Protein AF-A0A0G4HB64-F1 (afdb_monomer)

pLDDT: mean 83.5, std 11.51, range [38.06, 97.19]

Foldseek 3Di:
DAPQDWDDDPQWTWGDHVQKIWIANLVLLVVLLVPFDPLLLDAQDVVLLDDDDLVQFDPVCLVLLVSLLVSLVVLCQFVVLCVLVSVSLVVCNVGPGPSSSSNSSNSSSVSNVPGDIAMGGHDPDPPDPPCPVPPPPRNPRDDDDDDDPDDDPDPLLVVLVVLLVVLVVVVVVQVVCCVSPVDRDAAEAEDQDPVNVVCLVVLADPVCRVCSVSSVSSNVSCVVSNYDYDYDHPVPPPSVVSNDPDDD

Nearest PDB structures (foldseek):
  3aly-assembly1_A  TM=8.019E-01  e=1.881E-01  Sulfurisphaera tokodaii str. 7
  3u3g-assembly3_C  TM=7.333E-01  e=4.610E-01  uncultured organism
  2ehg-assembly1_A  TM=6.732E-01  e=4.148E-01  Sulfurisphaera tokodaii str. 7

Structure (mmCIF, N/CA/C/O backbone):
data_AF-A0A0G4HB64-F1
#
_entry.id   AF-A0A0G4HB64-F1
#
loop_
_atom_site.group_PDB
_atom_site.id
_atom_site.type_symbol
_atom_site.label_atom_id
_atom_site.label_alt_id
_atom_site.label_comp_id
_atom_site.label_asym_id
_atom_site.label_entity_id
_atom_site.label_seq_id
_atom_site.pdbx_PDB_ins_code
_atom_site.Cartn_x
_atom_site.Cartn_y
_atom_site.Cartn_z
_atom_site.occupancy
_atom_site.B_iso_or_equiv
_atom_site.auth_seq_id
_atom_site.auth_comp_id
_atom_site.auth_asym_id
_atom_site.auth_atom_id
_atom_site.pdbx_PDB_model_num
ATOM 1 N N . MET A 1 1 ? -1.126 -26.319 5.876 1.00 55.38 1 MET A N 1
ATOM 2 C CA . MET A 1 1 ? -0.475 -26.042 4.573 1.00 55.38 1 MET A CA 1
ATOM 3 C C . MET A 1 1 ? 0.967 -25.580 4.803 1.00 55.38 1 MET A C 1
ATOM 5 O O . MET A 1 1 ? 1.369 -24.546 4.289 1.00 55.38 1 MET A O 1
ATOM 9 N N . ASP A 1 2 ? 1.735 -26.326 5.599 1.00 58.78 2 ASP A N 1
ATOM 10 C CA . ASP A 1 2 ? 3.101 -25.956 5.980 1.00 58.78 2 ASP A CA 1
ATOM 11 C C . ASP A 1 2 ? 3.998 -27.189 5.864 1.00 58.78 2 ASP A C 1
ATOM 13 O O . ASP A 1 2 ? 4.195 -27.939 6.813 1.00 58.78 2 ASP A O 1
ATOM 17 N N . ASN A 1 3 ? 4.428 -27.480 4.641 1.00 65.06 3 ASN A N 1
ATOM 18 C CA . ASN A 1 3 ? 5.378 -28.554 4.353 1.00 65.06 3 ASN A CA 1
ATOM 19 C C . ASN A 1 3 ? 6.770 -27.999 4.006 1.00 65.06 3 ASN A C 1
ATOM 21 O O . ASN A 1 3 ? 7.659 -28.765 3.644 1.00 65.06 3 ASN A O 1
ATOM 25 N N . GLY A 1 4 ? 6.972 -26.675 4.076 1.00 67.19 4 GLY A N 1
ATOM 26 C CA . GLY A 1 4 ? 8.221 -26.033 3.664 1.00 67.19 4 GLY A CA 1
ATOM 27 C C . GLY A 1 4 ? 8.490 -26.048 2.154 1.00 67.19 4 GLY A C 1
ATOM 28 O O . GLY A 1 4 ? 9.514 -25.501 1.720 1.00 67.19 4 GLY A O 1
ATOM 29 N N . GLU A 1 5 ? 7.612 -26.657 1.350 1.00 78.50 5 GLU A N 1
ATOM 30 C CA . GLU A 1 5 ? 7.812 -26.811 -0.087 1.00 78.50 5 GLU A CA 1
ATOM 31 C C . GLU A 1 5 ? 7.596 -25.488 -0.825 1.00 78.50 5 GLU A C 1
ATOM 33 O O . GLU A 1 5 ? 6.857 -24.595 -0.402 1.00 78.50 5 GLU A O 1
ATOM 38 N N . MET A 1 6 ? 8.305 -25.342 -1.944 1.00 77.19 6 MET A N 1
ATOM 39 C CA . MET A 1 6 ? 8.101 -24.223 -2.850 1.00 77.19 6 MET A CA 1
ATOM 40 C C . MET A 1 6 ? 6.994 -24.590 -3.833 1.00 77.19 6 MET A C 1
ATOM 42 O O . MET A 1 6 ? 7.132 -25.539 -4.601 1.00 77.19 6 MET A O 1
ATOM 46 N N . HIS A 1 7 ? 5.930 -23.800 -3.845 1.00 79.00 7 HIS A N 1
ATOM 47 C CA . HIS A 1 7 ? 4.847 -23.927 -4.808 1.00 79.00 7 HIS A CA 1
ATOM 48 C C . HIS A 1 7 ? 4.935 -22.794 -5.825 1.00 79.00 7 HIS A C 1
ATOM 50 O O . HIS A 1 7 ? 5.050 -21.629 -5.451 1.00 79.00 7 HIS A O 1
ATOM 56 N N . THR A 1 8 ? 4.860 -23.115 -7.115 1.00 77.94 8 THR A N 1
ATOM 57 C CA . THR A 1 8 ? 4.826 -22.106 -8.178 1.00 77.94 8 THR A CA 1
ATOM 58 C C . THR A 1 8 ? 3.397 -21.922 -8.669 1.00 77.94 8 THR A C 1
ATOM 60 O O . THR A 1 8 ? 2.739 -22.881 -9.068 1.00 77.94 8 THR A O 1
ATOM 63 N N . TYR A 1 9 ? 2.922 -20.681 -8.674 1.00 72.31 9 TYR A N 1
ATOM 64 C CA . TYR A 1 9 ? 1.607 -20.312 -9.177 1.00 72.31 9 TYR A CA 1
ATOM 65 C C . TYR A 1 9 ? 1.726 -19.066 -10.054 1.00 72.31 9 TYR A C 1
ATOM 67 O O . TYR A 1 9 ? 2.090 -17.998 -9.573 1.00 72.31 9 TYR A O 1
ATOM 75 N N . VAL A 1 10 ? 1.439 -19.203 -11.354 1.00 72.00 10 VAL A N 1
ATOM 76 C CA . VAL A 1 10 ? 1.387 -18.083 -12.320 1.00 72.00 10 VAL A CA 1
ATOM 77 C C . VAL A 1 10 ? 2.650 -17.196 -12.269 1.00 72.00 10 VAL A C 1
ATOM 79 O O . VAL A 1 10 ? 2.582 -15.974 -12.200 1.00 72.00 10 VAL A O 1
ATOM 82 N N . GLY A 1 11 ? 3.836 -17.814 -12.259 1.00 71.06 11 GLY A N 1
ATOM 83 C CA . GLY A 1 11 ? 5.116 -17.088 -12.236 1.00 71.06 11 GLY A CA 1
ATOM 84 C C . GLY A 1 11 ? 5.500 -16.470 -10.884 1.00 71.06 11 GLY A C 1
ATOM 85 O O . GLY A 1 11 ? 6.511 -15.774 -10.807 1.00 71.06 11 GLY A O 1
ATOM 86 N N . MET A 1 12 ? 4.729 -16.733 -9.826 1.00 82.88 12 MET A N 1
ATOM 87 C CA . MET A 1 12 ? 5.090 -16.444 -8.438 1.00 82.88 12 MET A CA 1
ATOM 88 C C . MET A 1 12 ? 5.490 -17.736 -7.728 1.00 82.88 12 MET A C 1
ATOM 90 O O . MET A 1 12 ? 4.864 -18.778 -7.928 1.00 82.88 12 MET A O 1
ATOM 94 N N . SER A 1 13 ? 6.493 -17.656 -6.864 1.00 85.56 13 SER A N 1
ATOM 95 C CA . SER A 1 13 ? 6.898 -18.757 -5.994 1.00 85.56 13 SER A CA 1
ATOM 96 C C . SER A 1 13 ? 6.469 -18.457 -4.566 1.00 85.56 13 SER A C 1
ATOM 98 O O . SER A 1 13 ? 6.844 -17.434 -3.998 1.00 85.56 13 SER A O 1
ATOM 100 N N . VAL A 1 14 ? 5.679 -19.350 -3.982 1.00 87.06 14 VAL A N 1
ATOM 101 C CA . VAL A 1 14 ? 5.229 -19.278 -2.595 1.00 87.06 14 VAL A CA 1
ATOM 102 C C . VAL A 1 14 ? 5.978 -20.320 -1.787 1.00 87.06 14 VAL A C 1
ATOM 104 O O . VAL A 1 14 ? 6.095 -21.473 -2.201 1.00 87.06 14 VAL A O 1
ATOM 107 N N . ARG A 1 15 ? 6.465 -19.925 -0.616 1.00 87.06 15 ARG A N 1
ATOM 108 C CA . ARG A 1 15 ? 6.973 -20.851 0.391 1.00 87.06 15 ARG A CA 1
ATOM 109 C C . ARG A 1 15 ? 6.328 -20.519 1.725 1.00 87.06 15 ARG A C 1
ATOM 111 O O . ARG A 1 15 ? 6.413 -19.381 2.178 1.00 87.06 15 ARG A O 1
ATOM 118 N N . MET A 1 16 ? 5.723 -21.524 2.340 1.00 84.50 16 MET A N 1
ATOM 119 C CA . MET A 1 16 ? 5.211 -21.454 3.705 1.00 84.50 16 MET A CA 1
ATOM 120 C C . MET A 1 16 ? 6.216 -22.128 4.636 1.00 84.50 16 MET A C 1
ATOM 122 O O . MET A 1 16 ? 6.788 -23.157 4.276 1.00 84.50 16 MET A O 1
ATOM 126 N N . ARG A 1 17 ? 6.472 -21.511 5.784 1.00 82.50 17 ARG A N 1
ATOM 127 C CA . ARG A 1 17 ? 7.193 -22.066 6.933 1.00 82.50 17 ARG A CA 1
ATOM 128 C C . ARG A 1 17 ? 6.420 -21.691 8.192 1.00 82.50 17 ARG A C 1
ATOM 130 O O . ARG A 1 17 ? 5.624 -20.752 8.146 1.00 82.50 17 ARG A O 1
ATOM 137 N N . ASP A 1 18 ? 6.671 -22.371 9.304 1.00 79.88 18 ASP A N 1
ATOM 138 C CA . ASP A 1 18 ? 5.961 -22.100 10.555 1.00 79.88 18 ASP A CA 1
ATOM 139 C C . ASP A 1 18 ? 6.021 -20.606 10.924 1.00 79.88 18 ASP A C 1
ATOM 141 O O . ASP A 1 18 ? 7.087 -20.031 11.156 1.00 79.88 18 ASP A O 1
ATOM 145 N N . GLY A 1 19 ? 4.859 -19.950 10.884 1.00 79.50 19 GLY A N 1
ATOM 146 C CA . GLY A 1 19 ? 4.721 -18.517 11.128 1.00 79.50 19 GLY A CA 1
ATOM 147 C C . GLY A 1 19 ? 5.287 -17.579 10.050 1.00 79.50 19 GLY A C 1
ATOM 148 O O . GLY A 1 19 ? 5.323 -16.378 10.293 1.00 79.50 19 GLY A O 1
ATOM 149 N N . GLU A 1 20 ? 5.694 -18.040 8.866 1.00 86.38 20 GLU A N 1
ATOM 150 C CA . GLU A 1 20 ? 6.199 -17.186 7.779 1.00 86.38 20 GLU A CA 1
ATOM 151 C C . GLU A 1 20 ? 5.688 -17.628 6.397 1.00 86.38 20 GLU A C 1
ATOM 153 O O . GLU A 1 20 ? 5.811 -18.778 5.984 1.00 86.38 20 GLU A O 1
ATOM 158 N N . MET A 1 21 ? 5.161 -16.674 5.634 1.00 87.38 21 MET A N 1
ATOM 159 C CA . MET A 1 21 ? 4.862 -16.814 4.214 1.00 87.38 21 MET A CA 1
ATOM 160 C C . MET A 1 21 ? 5.830 -15.954 3.404 1.00 87.38 21 MET A C 1
ATOM 162 O O . MET A 1 21 ? 5.973 -14.755 3.651 1.00 87.38 21 MET A O 1
ATOM 166 N N . LEU A 1 22 ? 6.450 -16.559 2.397 1.00 88.69 22 LEU A N 1
ATOM 167 C CA . LEU A 1 22 ? 7.296 -15.890 1.418 1.00 88.69 22 LEU A CA 1
ATOM 168 C C . LEU A 1 22 ? 6.628 -15.950 0.049 1.00 88.69 22 LEU A C 1
ATOM 170 O O . LEU A 1 22 ? 6.219 -17.022 -0.395 1.00 88.69 22 LEU A O 1
ATOM 174 N N . LEU A 1 23 ? 6.561 -14.808 -0.626 1.00 88.06 23 LEU A N 1
ATOM 175 C CA . LEU A 1 23 ? 6.057 -14.682 -1.986 1.00 88.06 23 LEU A CA 1
ATOM 176 C C . LEU A 1 23 ? 7.124 -14.006 -2.851 1.00 88.06 23 LEU A C 1
ATOM 178 O O . LEU A 1 23 ? 7.446 -12.832 -2.664 1.00 88.06 23 LEU A O 1
ATOM 182 N N . ASP A 1 24 ? 7.680 -14.761 -3.790 1.00 86.88 24 ASP A N 1
ATOM 183 C CA . ASP A 1 24 ? 8.766 -14.336 -4.666 1.00 86.88 24 ASP A CA 1
ATOM 184 C C . ASP A 1 24 ? 8.309 -14.197 -6.126 1.00 86.88 24 ASP A C 1
ATOM 186 O O . ASP A 1 24 ? 7.523 -14.996 -6.636 1.00 86.88 24 ASP A O 1
ATOM 190 N N . GLN A 1 25 ? 8.832 -13.171 -6.796 1.00 87.69 25 GLN A N 1
ATOM 191 C CA . GLN A 1 25 ? 8.612 -12.868 -8.216 1.00 87.69 25 GLN A CA 1
ATOM 192 C C . GLN A 1 25 ? 9.932 -12.648 -8.970 1.00 87.69 25 GLN A C 1
ATOM 194 O O . GLN A 1 25 ? 9.938 -12.070 -10.059 1.00 87.69 25 GLN A O 1
ATOM 199 N N . SER A 1 26 ? 11.063 -13.073 -8.402 1.00 84.12 26 SER A N 1
ATOM 200 C CA . SER A 1 26 ? 12.398 -12.757 -8.918 1.00 84.12 26 SER A CA 1
ATOM 201 C C . SER A 1 26 ? 12.565 -13.110 -10.402 1.00 84.12 26 SER A C 1
ATOM 203 O O . SER A 1 26 ? 13.024 -12.272 -11.173 1.00 84.12 26 SER A O 1
ATOM 205 N N . VAL A 1 27 ? 12.088 -14.282 -10.835 1.00 85.69 27 VAL A N 1
ATOM 206 C CA . VAL A 1 27 ? 12.142 -14.730 -12.241 1.00 85.69 27 VAL A CA 1
ATOM 207 C C . VAL A 1 27 ? 11.383 -13.781 -13.175 1.00 85.69 27 VAL A C 1
ATOM 209 O O . VAL A 1 27 ? 11.906 -13.377 -14.212 1.00 85.69 27 VAL A O 1
ATOM 212 N N . TYR A 1 28 ? 10.165 -13.378 -12.803 1.00 86.31 28 TYR A N 1
ATOM 213 C CA . TYR A 1 28 ? 9.376 -12.433 -13.596 1.00 86.31 28 TYR A CA 1
ATOM 214 C C . TYR A 1 28 ? 10.068 -11.067 -13.691 1.00 86.31 28 TYR A C 1
ATOM 216 O O . TYR A 1 28 ? 10.185 -10.502 -14.779 1.00 86.31 28 TYR A O 1
ATOM 224 N N . ILE A 1 29 ? 10.571 -10.557 -12.563 1.00 86.94 29 ILE A N 1
ATOM 225 C CA . ILE A 1 29 ? 11.267 -9.267 -12.495 1.00 86.94 29 ILE A CA 1
ATOM 226 C C . ILE A 1 29 ? 12.537 -9.286 -13.356 1.00 86.94 29 ILE A C 1
ATOM 228 O O . ILE A 1 29 ? 12.787 -8.329 -14.092 1.00 86.94 29 ILE A O 1
ATOM 232 N N . MET A 1 30 ? 13.319 -10.371 -13.303 1.00 86.19 30 MET A N 1
ATOM 233 C CA . MET A 1 30 ? 14.531 -10.524 -14.112 1.00 86.19 30 MET A CA 1
ATOM 234 C C . MET A 1 30 ? 14.213 -10.429 -15.604 1.00 86.19 30 MET A C 1
ATOM 236 O O . MET A 1 30 ? 14.807 -9.584 -16.272 1.00 86.19 30 MET A O 1
ATOM 240 N N . ASN A 1 31 ? 13.230 -11.199 -16.081 1.00 87.25 31 ASN A N 1
ATOM 241 C CA . ASN A 1 31 ? 12.832 -11.229 -17.491 1.00 87.25 31 ASN A CA 1
ATOM 242 C C . ASN A 1 31 ? 12.334 -9.862 -17.994 1.00 87.25 31 ASN A C 1
ATOM 244 O O . ASN A 1 31 ? 12.616 -9.464 -19.122 1.00 87.25 31 ASN A O 1
ATOM 248 N N . MET A 1 32 ? 11.593 -9.112 -17.171 1.00 84.75 32 MET A N 1
ATOM 249 C CA . MET A 1 32 ? 11.085 -7.789 -17.569 1.00 84.75 32 MET A CA 1
ATOM 250 C C . MET A 1 32 ? 12.197 -6.743 -17.675 1.00 84.75 32 MET A C 1
ATOM 252 O O . MET A 1 32 ? 12.149 -5.868 -18.536 1.00 84.75 32 MET A O 1
ATOM 256 N N . ALA A 1 33 ? 13.206 -6.841 -16.813 1.00 83.88 33 ALA A N 1
ATOM 257 C CA . ALA A 1 33 ? 14.323 -5.909 -16.772 1.00 83.88 33 ALA A CA 1
ATOM 258 C C . ALA A 1 33 ? 15.497 -6.311 -17.691 1.00 83.88 33 ALA A C 1
ATOM 260 O O . ALA A 1 33 ? 16.557 -5.691 -17.636 1.00 83.88 33 ALA A O 1
ATOM 261 N N . GLU A 1 34 ? 15.346 -7.343 -18.525 1.00 84.00 34 GLU A N 1
ATOM 262 C CA . GLU A 1 34 ? 16.312 -7.679 -19.582 1.00 84.00 34 GLU A CA 1
ATOM 263 C C . GLU A 1 34 ? 16.195 -6.756 -20.794 1.00 84.00 34 GLU A C 1
ATOM 265 O O . GLU A 1 34 ? 17.206 -6.441 -21.417 1.00 84.00 34 GLU A O 1
ATOM 270 N N . SER A 1 35 ? 14.983 -6.287 -21.105 1.00 81.19 35 SER A N 1
ATOM 271 C CA . SER A 1 35 ? 14.726 -5.448 -22.279 1.00 81.19 35 SER A CA 1
ATOM 272 C C . SER A 1 35 ? 14.881 -3.947 -22.032 1.00 81.19 35 SER A C 1
ATOM 274 O O . SER A 1 35 ? 14.548 -3.178 -22.925 1.00 81.19 35 SER A O 1
ATOM 276 N N . VAL A 1 36 ? 15.331 -3.527 -20.844 1.00 88.19 36 VAL A N 1
ATOM 277 C CA . VAL A 1 36 ? 15.503 -2.098 -20.534 1.00 88.19 36 VAL A CA 1
ATOM 278 C C . VAL A 1 36 ? 16.747 -1.531 -21.211 1.00 88.19 36 VAL A C 1
ATOM 280 O O . VAL A 1 36 ? 17.792 -2.193 -21.276 1.00 88.19 36 VAL A O 1
ATOM 283 N N . SER A 1 37 ? 16.648 -0.285 -21.665 1.00 88.19 37 SER A N 1
ATOM 284 C CA . SER A 1 37 ? 17.766 0.441 -22.267 1.00 88.19 37 SER A CA 1
ATOM 285 C C . SER A 1 37 ? 19.003 0.532 -21.342 1.00 88.19 37 SER A C 1
ATOM 287 O O . SER A 1 37 ? 18.887 0.524 -20.109 1.00 88.19 37 SER A O 1
ATOM 289 N N . PRO A 1 38 ? 20.231 0.623 -21.893 1.00 88.69 38 PRO A N 1
ATOM 290 C CA . PRO A 1 38 ? 21.434 0.890 -21.100 1.00 88.69 38 PRO A CA 1
ATOM 291 C C . PRO A 1 38 ? 21.325 2.166 -20.252 1.00 88.69 38 PRO A C 1
ATOM 293 O O . PRO A 1 38 ? 21.805 2.201 -19.116 1.00 88.69 38 PRO A O 1
ATOM 296 N N . GLU A 1 39 ? 20.661 3.196 -20.775 1.00 87.19 39 GLU A N 1
ATOM 297 C CA . GLU A 1 39 ? 20.421 4.481 -20.118 1.00 87.19 39 GLU A CA 1
ATOM 298 C C . GLU A 1 39 ? 19.537 4.337 -18.872 1.00 87.19 39 GLU A C 1
ATOM 300 O O . GLU A 1 39 ? 19.729 5.066 -17.890 1.00 87.19 39 GLU A O 1
ATOM 305 N N . ALA A 1 40 ? 18.616 3.368 -18.881 1.00 86.81 40 ALA A N 1
ATOM 306 C CA . ALA A 1 40 ? 17.730 3.056 -17.768 1.00 86.81 40 ALA A CA 1
ATOM 307 C C . ALA A 1 40 ? 18.421 2.348 -16.592 1.00 86.81 40 ALA A C 1
ATOM 309 O O . ALA A 1 40 ? 17.863 2.288 -15.499 1.00 86.81 40 ALA A O 1
ATOM 310 N N . LYS A 1 41 ? 19.657 1.860 -16.762 1.00 88.44 41 LYS A N 1
ATOM 311 C CA . LYS A 1 41 ? 20.408 1.181 -15.687 1.00 88.44 41 LYS A CA 1
ATOM 312 C C . LYS A 1 41 ? 20.937 2.128 -14.602 1.00 88.44 41 LYS A C 1
ATOM 314 O O . LYS A 1 41 ? 21.599 1.693 -13.659 1.00 88.44 41 LYS A O 1
ATOM 319 N N . LYS A 1 42 ? 20.664 3.428 -14.734 1.00 86.56 42 LYS A N 1
ATOM 320 C CA . LYS A 1 42 ? 20.983 4.466 -13.748 1.00 86.56 42 LYS A CA 1
ATOM 321 C C . LYS A 1 42 ? 19.893 4.557 -12.680 1.00 86.56 42 LYS A C 1
ATOM 323 O O . LYS A 1 42 ? 18.738 4.220 -12.923 1.00 86.56 42 LYS A O 1
ATOM 328 N N . THR A 1 43 ? 20.252 5.078 -11.510 1.00 86.12 43 THR A N 1
ATOM 329 C CA . THR A 1 43 ? 19.295 5.350 -10.431 1.00 86.12 43 THR A CA 1
ATOM 330 C C . THR A 1 43 ? 18.201 6.306 -10.908 1.00 86.12 43 THR A C 1
ATOM 332 O O . THR A 1 43 ? 18.496 7.333 -11.525 1.00 86.12 43 THR A O 1
ATOM 335 N N . ILE A 1 44 ? 16.942 5.968 -10.624 1.00 86.38 44 ILE A N 1
ATOM 336 C CA . ILE A 1 44 ? 15.804 6.860 -10.853 1.00 86.38 44 ILE A CA 1
ATOM 337 C C . ILE A 1 44 ? 15.849 8.024 -9.860 1.00 86.38 44 ILE A C 1
ATOM 339 O O . ILE A 1 44 ? 16.133 7.838 -8.678 1.00 86.38 44 ILE A O 1
ATOM 343 N N . THR A 1 45 ? 15.582 9.233 -10.340 1.00 86.31 45 THR A N 1
ATOM 344 C CA . THR A 1 45 ? 15.656 10.474 -9.557 1.00 86.31 45 THR A CA 1
ATOM 345 C C . THR A 1 45 ? 14.342 11.247 -9.621 1.00 86.31 45 THR A C 1
ATOM 347 O O . THR A 1 45 ? 13.537 11.029 -10.521 1.00 86.31 45 THR A O 1
ATOM 350 N N . GLU A 1 46 ? 14.133 12.208 -8.717 1.00 83.50 46 GLU A N 1
ATOM 351 C CA . GLU A 1 46 ? 12.937 13.069 -8.743 1.00 83.50 46 GLU A CA 1
ATOM 352 C C . GLU A 1 46 ? 12.788 13.837 -10.064 1.00 83.50 46 GLU A C 1
ATOM 354 O O . GLU A 1 46 ? 11.674 14.087 -10.517 1.00 83.50 46 GLU A O 1
ATOM 359 N N . LYS A 1 47 ? 13.908 14.154 -10.729 1.00 82.94 47 LYS A N 1
ATOM 360 C CA . LYS A 1 47 ? 13.909 14.803 -12.047 1.00 82.94 47 LYS A CA 1
ATOM 361 C C . LYS A 1 47 ? 13.233 13.947 -13.115 1.00 82.94 47 LYS A C 1
ATOM 363 O O . LYS A 1 47 ? 12.597 14.495 -14.007 1.00 82.94 47 LYS A O 1
ATOM 368 N N . ASP A 1 48 ? 13.339 12.623 -13.000 1.00 82.81 48 ASP A N 1
ATOM 369 C CA . ASP A 1 48 ? 12.697 11.675 -13.914 1.00 82.81 48 ASP A CA 1
ATOM 370 C C . ASP A 1 48 ? 11.170 11.622 -13.719 1.00 82.81 48 ASP A C 1
ATOM 372 O O . ASP A 1 48 ? 10.459 11.093 -14.570 1.00 82.81 48 ASP A O 1
ATOM 376 N N . LEU A 1 49 ? 10.658 12.165 -12.608 1.00 80.81 49 LEU A N 1
ATOM 377 C CA . LEU A 1 49 ? 9.232 12.194 -12.281 1.00 80.81 49 LEU A CA 1
ATOM 378 C C . LEU A 1 49 ? 8.566 13.551 -12.522 1.00 80.81 49 LEU A C 1
ATOM 380 O O . LEU A 1 49 ? 7.365 13.689 -12.272 1.00 80.81 49 LEU A O 1
ATOM 384 N N . LEU A 1 50 ? 9.307 14.557 -12.986 1.00 78.62 50 LEU A N 1
ATOM 385 C CA . LEU A 1 50 ? 8.730 15.864 -13.278 1.00 78.62 50 LEU A CA 1
ATOM 386 C C . LEU A 1 50 ? 7.659 15.747 -14.371 1.00 78.62 50 LEU A C 1
ATOM 388 O O . LEU A 1 50 ? 7.809 15.007 -15.343 1.00 78.62 50 LEU A O 1
ATOM 392 N N . LEU A 1 51 ? 6.556 16.477 -14.182 1.00 64.56 51 LEU A N 1
ATOM 393 C CA . LEU A 1 51 ? 5.452 16.507 -15.136 1.00 64.56 51 LEU A CA 1
ATOM 394 C C . LEU A 1 51 ? 5.941 17.088 -16.461 1.00 64.56 51 LEU A C 1
ATOM 396 O O . LEU A 1 51 ? 6.531 18.167 -16.500 1.00 64.56 51 LEU A O 1
ATOM 400 N N . LEU A 1 52 ? 5.678 16.353 -17.534 1.00 64.12 52 LEU A N 1
ATOM 401 C CA . LEU A 1 52 ? 6.081 16.728 -18.878 1.00 64.12 52 LEU A CA 1
ATOM 402 C C . LEU A 1 52 ? 5.057 17.661 -19.516 1.00 64.12 52 LEU A C 1
ATOM 404 O O . LEU A 1 52 ? 3.864 17.614 -19.211 1.00 64.12 52 LEU A O 1
ATOM 408 N N . THR A 1 53 ? 5.539 18.502 -20.422 1.00 60.00 53 THR A N 1
ATOM 409 C CA . THR A 1 53 ? 4.721 19.402 -21.232 1.00 60.00 53 THR A CA 1
ATOM 410 C C . THR A 1 53 ? 4.080 18.670 -22.414 1.00 60.00 53 THR A C 1
ATOM 412 O O . THR A 1 53 ? 4.652 17.730 -22.956 1.00 60.00 53 THR A O 1
ATOM 415 N N . GLU A 1 54 ? 2.911 19.131 -22.881 1.00 62.16 54 GLU A N 1
ATOM 416 C CA . GLU A 1 54 ? 2.171 18.514 -24.007 1.00 62.16 54 GLU A CA 1
ATOM 417 C C . GLU A 1 54 ? 2.978 18.407 -25.317 1.00 62.16 54 GLU A C 1
ATOM 419 O O . GLU A 1 54 ? 2.638 17.620 -26.195 1.00 62.16 54 GLU A O 1
ATOM 424 N N . LYS A 1 55 ? 4.065 19.175 -25.449 1.00 63.25 55 LYS A N 1
ATOM 425 C CA . LYS A 1 55 ? 4.947 19.180 -26.625 1.00 63.25 55 LYS A CA 1
ATOM 426 C C . LYS A 1 55 ? 5.826 17.932 -26.750 1.00 63.25 55 LYS A C 1
ATOM 428 O O . LYS A 1 55 ? 6.382 17.711 -27.819 1.00 63.25 55 LYS A O 1
ATOM 433 N N . ASP A 1 56 ? 5.931 17.132 -25.692 1.00 75.12 56 ASP A N 1
ATOM 434 C CA . ASP A 1 56 ? 6.843 15.985 -25.617 1.00 75.12 56 ASP A CA 1
ATOM 435 C C . ASP A 1 56 ? 6.133 14.639 -25.856 1.00 75.12 56 ASP A C 1
ATOM 437 O O . ASP A 1 56 ? 6.725 13.576 -25.656 1.00 75.12 56 ASP A O 1
ATOM 441 N N . VAL A 1 57 ? 4.852 14.668 -26.247 1.00 85.62 57 VAL A N 1
ATOM 442 C CA . VAL A 1 57 ? 4.041 13.461 -26.440 1.00 85.62 57 VAL A CA 1
ATOM 443 C C . VAL A 1 57 ? 4.388 12.783 -27.763 1.00 85.62 57 VAL A C 1
ATOM 445 O O . VAL A 1 57 ? 4.235 13.367 -28.833 1.00 85.62 57 VAL A O 1
ATOM 448 N N . ASP A 1 58 ? 4.775 11.513 -27.683 1.00 87.12 58 ASP A N 1
ATOM 449 C CA . ASP A 1 58 ? 5.055 10.649 -28.825 1.00 87.12 58 ASP A CA 1
ATOM 450 C C . ASP A 1 58 ? 4.134 9.413 -28.795 1.00 87.12 58 ASP A C 1
ATOM 452 O O . ASP A 1 58 ? 4.402 8.443 -28.077 1.00 87.12 58 ASP A O 1
ATOM 456 N N . PRO A 1 59 ? 3.045 9.405 -29.589 1.00 88.06 59 PRO A N 1
ATOM 457 C CA . PRO A 1 59 ? 2.101 8.290 -29.642 1.00 88.06 59 PRO A CA 1
ATOM 458 C C . PRO A 1 59 ? 2.723 6.949 -30.055 1.00 88.06 59 PRO A C 1
ATOM 460 O O . PRO A 1 59 ? 2.177 5.900 -29.705 1.00 88.06 59 PRO A O 1
ATOM 463 N N . SER A 1 60 ? 3.852 6.949 -30.775 1.00 91.75 60 SER A N 1
ATOM 464 C CA . SER A 1 60 ? 4.512 5.709 -31.208 1.00 91.75 60 SER A CA 1
ATOM 465 C C . SER A 1 60 ? 5.036 4.888 -30.021 1.00 91.75 60 SER A C 1
ATOM 467 O O . SER A 1 60 ? 5.047 3.655 -30.064 1.00 91.75 60 SER A O 1
ATOM 469 N N . LEU A 1 61 ? 5.346 5.563 -28.909 1.00 91.50 61 LEU A N 1
ATOM 470 C CA . LEU A 1 61 ? 5.845 4.967 -27.671 1.00 91.50 61 LEU A CA 1
ATOM 471 C C . LEU A 1 61 ? 4.744 4.371 -26.786 1.00 91.50 61 LEU A C 1
ATOM 473 O O . LEU A 1 61 ? 5.033 3.749 -25.762 1.00 91.50 61 LEU A O 1
ATOM 477 N N . GLN A 1 62 ? 3.469 4.514 -27.157 1.00 91.06 62 GLN A N 1
ATOM 478 C CA . GLN A 1 62 ? 2.352 4.075 -26.319 1.00 91.06 62 GLN A CA 1
ATOM 479 C C . GLN A 1 62 ? 2.406 2.581 -25.986 1.00 91.06 62 GLN A C 1
ATOM 481 O O . GLN A 1 62 ? 2.156 2.186 -24.845 1.00 91.06 62 GLN A O 1
ATOM 486 N N . LYS A 1 63 ? 2.747 1.741 -26.968 1.00 91.62 63 LYS A N 1
ATOM 487 C CA . LYS A 1 63 ? 2.827 0.287 -26.773 1.00 91.62 63 LYS A CA 1
ATOM 488 C C . LYS A 1 63 ? 3.916 -0.082 -25.765 1.00 91.62 63 LYS A C 1
ATOM 490 O O . LYS A 1 63 ? 3.708 -0.966 -24.934 1.00 91.62 63 LYS A O 1
ATOM 495 N N . GLU A 1 64 ? 5.052 0.600 -25.836 1.00 91.69 64 GLU A N 1
ATOM 496 C CA . GLU A 1 64 ? 6.188 0.393 -24.945 1.00 91.69 64 GLU A CA 1
ATOM 497 C C . GLU A 1 64 ? 5.891 0.896 -23.530 1.00 91.69 64 GLU A C 1
ATOM 499 O O . GLU A 1 64 ? 6.014 0.128 -22.574 1.00 91.69 64 GLU A O 1
ATOM 504 N N . GLN A 1 65 ? 5.37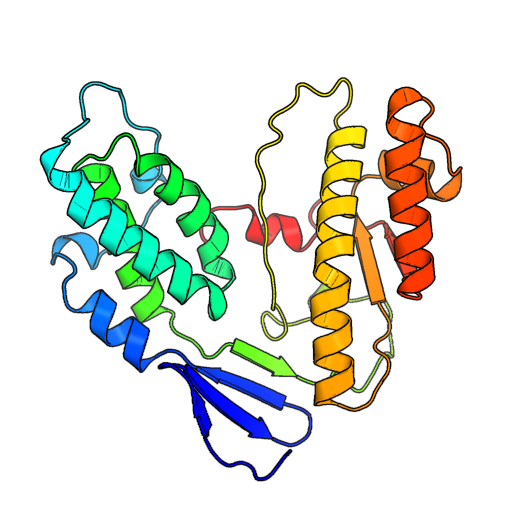1 2.120 -23.398 1.00 91.75 65 GLN A N 1
ATOM 505 C CA . GLN A 1 65 ? 4.949 2.681 -22.113 1.00 91.75 65 GLN A CA 1
ATOM 506 C C . GLN A 1 65 ? 3.936 1.768 -21.414 1.00 91.75 65 GLN A C 1
ATOM 508 O O . GLN A 1 65 ? 4.124 1.393 -20.257 1.00 91.75 65 GLN A O 1
ATOM 513 N N . GLN A 1 66 ? 2.888 1.336 -22.122 1.00 91.94 66 GLN A N 1
ATOM 514 C CA . GLN A 1 66 ? 1.872 0.456 -21.544 1.00 91.94 66 GLN A CA 1
ATOM 515 C C . GLN A 1 66 ? 2.439 -0.909 -21.153 1.00 91.94 66 GLN A C 1
ATOM 517 O O . GLN A 1 66 ? 2.049 -1.449 -20.118 1.00 91.94 66 GLN A O 1
ATOM 522 N N . ARG A 1 67 ? 3.350 -1.482 -21.951 1.00 92.56 67 ARG A N 1
ATOM 523 C CA . ARG A 1 67 ? 4.034 -2.733 -21.599 1.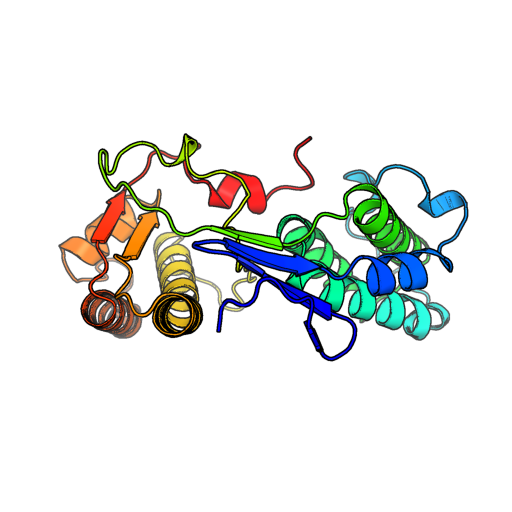00 92.56 67 ARG A CA 1
ATOM 524 C C . ARG A 1 67 ? 4.822 -2.562 -20.300 1.00 92.56 67 ARG A C 1
ATOM 526 O O . ARG A 1 67 ? 4.643 -3.367 -19.385 1.00 92.56 67 ARG A O 1
ATOM 533 N N . ASN A 1 68 ? 5.633 -1.512 -20.204 1.00 92.69 68 ASN A N 1
ATOM 534 C CA . ASN A 1 68 ? 6.505 -1.269 -19.057 1.00 92.69 68 ASN A CA 1
ATOM 535 C C . ASN A 1 68 ? 5.694 -0.948 -17.791 1.00 92.69 68 ASN A C 1
ATOM 537 O O . ASN A 1 68 ? 5.951 -1.516 -16.730 1.00 92.69 68 ASN A O 1
ATOM 541 N N . VAL A 1 69 ? 4.641 -0.131 -17.902 1.00 92.50 69 VAL A N 1
ATOM 542 C CA . VAL A 1 69 ? 3.737 0.176 -16.781 1.00 92.50 69 VAL A CA 1
ATOM 543 C C . VAL A 1 69 ? 2.958 -1.060 -16.331 1.00 92.50 69 VAL A C 1
ATOM 545 O O . VAL A 1 69 ? 2.807 -1.275 -15.130 1.00 92.50 69 VAL A O 1
ATOM 548 N N . ARG A 1 70 ? 2.478 -1.906 -17.256 1.00 91.88 70 ARG A N 1
ATOM 549 C CA . ARG A 1 70 ? 1.819 -3.176 -16.894 1.00 91.88 70 ARG A CA 1
ATOM 550 C C . ARG A 1 70 ? 2.780 -4.111 -16.170 1.00 91.88 70 ARG A C 1
ATOM 552 O O . ARG A 1 70 ? 2.381 -4.729 -15.186 1.00 91.88 70 ARG A O 1
ATOM 559 N N . ALA A 1 71 ? 4.029 -4.196 -16.630 1.00 91.19 71 ALA A N 1
ATOM 560 C CA . ALA A 1 71 ? 5.058 -4.975 -15.956 1.00 91.19 71 ALA A CA 1
ATOM 561 C C . ALA A 1 71 ? 5.288 -4.455 -14.532 1.00 91.19 71 ALA A C 1
ATOM 563 O O . ALA A 1 71 ? 5.195 -5.230 -13.582 1.00 91.19 71 ALA A O 1
ATOM 564 N N . LEU A 1 72 ? 5.465 -3.141 -14.370 1.00 90.75 72 LEU A N 1
ATOM 565 C CA . LEU A 1 72 ? 5.627 -2.502 -13.064 1.00 90.75 72 LEU A CA 1
ATOM 566 C C . LEU A 1 72 ? 4.410 -2.741 -12.152 1.00 90.75 72 LEU A C 1
ATOM 568 O O . LEU A 1 72 ? 4.577 -3.059 -10.978 1.00 90.75 72 LEU A O 1
ATOM 572 N N . GLY A 1 73 ? 3.193 -2.690 -12.700 1.00 90.50 73 GLY A N 1
ATOM 573 C CA . GLY A 1 73 ? 1.947 -2.992 -11.986 1.00 90.50 73 GLY A CA 1
ATOM 574 C C . GLY A 1 73 ? 1.840 -4.435 -11.473 1.00 90.50 73 GLY A C 1
ATOM 575 O O . GLY A 1 73 ? 1.141 -4.692 -10.491 1.00 90.50 73 GLY A O 1
ATOM 576 N N . TRP A 1 74 ? 2.551 -5.380 -12.092 1.00 89.00 74 TRP A N 1
ATOM 577 C CA . TRP A 1 74 ? 2.718 -6.729 -11.547 1.00 89.00 74 TRP A CA 1
ATOM 578 C C . TRP A 1 74 ? 3.762 -6.774 -10.431 1.00 89.00 74 TRP A C 1
ATOM 580 O O . TRP A 1 74 ? 3.511 -7.404 -9.407 1.00 89.00 74 TRP A O 1
ATOM 590 N N . VAL A 1 75 ? 4.883 -6.065 -10.588 1.00 89.06 75 VAL A N 1
ATOM 591 C CA . VAL A 1 75 ? 5.987 -6.065 -9.612 1.00 89.06 75 VAL A CA 1
ATOM 592 C C . VAL A 1 75 ? 5.587 -5.449 -8.268 1.00 89.06 75 VAL A C 1
ATOM 594 O O . VAL A 1 75 ? 5.976 -5.952 -7.212 1.00 89.06 75 VAL A O 1
ATOM 597 N N . VAL A 1 76 ? 4.747 -4.408 -8.266 1.00 87.50 76 VAL A N 1
ATOM 598 C CA . VAL A 1 76 ? 4.269 -3.782 -7.014 1.00 87.50 76 VAL A CA 1
ATOM 599 C C . VAL A 1 76 ? 3.479 -4.742 -6.115 1.00 87.50 76 VAL A C 1
ATOM 601 O O . VAL A 1 76 ? 3.307 -4.464 -4.931 1.00 87.50 76 VAL A O 1
ATOM 604 N N . ARG A 1 77 ? 3.026 -5.892 -6.641 1.00 84.50 77 ARG A N 1
ATOM 605 C CA . ARG A 1 77 ? 2.330 -6.929 -5.863 1.00 84.50 77 ARG A CA 1
ATOM 606 C C . ARG A 1 77 ? 3.237 -7.620 -4.845 1.00 84.50 77 ARG A C 1
ATOM 608 O O . ARG A 1 77 ? 2.728 -8.089 -3.834 1.00 84.50 77 ARG A O 1
ATOM 615 N N . THR A 1 78 ? 4.546 -7.683 -5.094 1.00 84.06 78 THR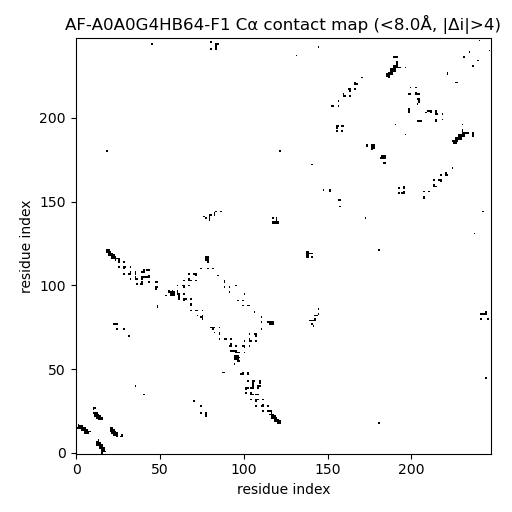 A N 1
ATOM 616 C CA . THR A 1 78 ? 5.535 -8.219 -4.140 1.00 84.06 78 THR A CA 1
ATOM 617 C C . THR A 1 78 ? 6.512 -7.166 -3.630 1.00 84.06 78 THR A C 1
ATOM 619 O O . THR A 1 78 ? 7.198 -7.408 -2.643 1.00 84.06 78 THR A O 1
ATOM 622 N N . GLN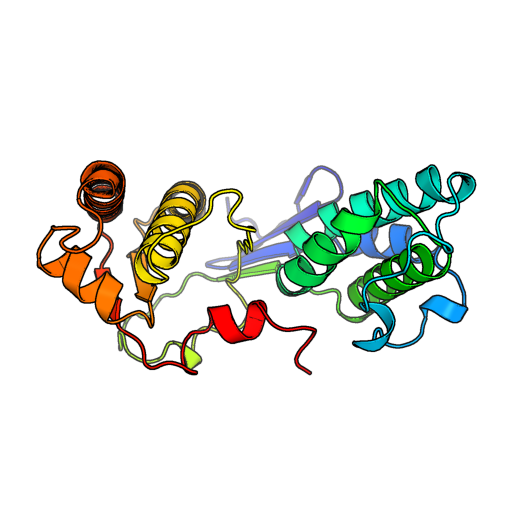 A 1 79 ? 6.554 -5.984 -4.252 1.00 85.38 79 GLN A N 1
ATOM 623 C CA . GLN A 1 79 ? 7.363 -4.845 -3.810 1.00 85.38 79 GLN A CA 1
ATOM 624 C C . GLN A 1 79 ? 6.496 -3.589 -3.607 1.00 85.38 79 GLN A C 1
ATOM 626 O O . GLN A 1 79 ? 6.519 -2.677 -4.441 1.00 85.38 79 GLN A O 1
ATOM 631 N N . PRO A 1 80 ? 5.722 -3.500 -2.506 1.00 81.81 80 PRO A N 1
ATOM 632 C CA . PRO A 1 80 ? 4.763 -2.411 -2.305 1.00 81.81 80 PRO A CA 1
ATOM 633 C C . PRO A 1 80 ? 5.385 -1.013 -2.246 1.00 81.81 80 PRO A C 1
ATOM 635 O O . PRO A 1 80 ? 4.707 -0.045 -2.585 1.00 81.81 80 PRO A O 1
ATOM 638 N N . SER A 1 81 ? 6.671 -0.894 -1.897 1.00 81.31 81 SER A N 1
ATOM 639 C CA . SER A 1 81 ? 7.425 0.371 -1.914 1.00 81.31 81 SER A CA 1
ATOM 640 C C . SER A 1 81 ? 7.446 1.051 -3.290 1.00 81.31 81 SER A C 1
ATOM 642 O O . SER A 1 81 ? 7.562 2.270 -3.378 1.00 81.31 81 SER A O 1
ATOM 644 N N . LEU A 1 82 ? 7.277 0.287 -4.372 1.00 86.38 82 LEU A N 1
ATOM 645 C CA . LEU A 1 82 ? 7.266 0.797 -5.746 1.00 86.38 82 LEU A CA 1
ATOM 646 C C . LEU A 1 82 ? 5.885 1.294 -6.197 1.00 86.38 82 LEU A C 1
ATOM 648 O O . LEU A 1 82 ? 5.744 1.821 -7.302 1.00 86.38 82 LEU A O 1
ATOM 652 N N . SER A 1 83 ? 4.857 1.155 -5.359 1.00 85.25 83 SER A N 1
ATOM 653 C CA . SER A 1 83 ? 3.481 1.521 -5.709 1.00 85.25 83 SER A CA 1
ATOM 654 C C . SER A 1 83 ? 3.320 3.007 -6.028 1.00 85.25 83 SER A C 1
ATOM 656 O O . SER A 1 83 ? 2.523 3.358 -6.898 1.00 85.25 83 SER A O 1
ATOM 658 N N . PHE A 1 84 ? 4.097 3.880 -5.374 1.00 84.75 84 PHE A N 1
ATOM 659 C CA . PHE A 1 84 ? 4.144 5.303 -5.718 1.00 84.75 84 PHE A CA 1
ATOM 660 C C . PHE A 1 84 ? 4.611 5.511 -7.166 1.00 84.75 84 PHE A C 1
ATOM 662 O O . PHE A 1 84 ? 3.929 6.188 -7.935 1.00 84.75 84 PHE A O 1
ATOM 669 N N . LEU A 1 85 ? 5.720 4.872 -7.562 1.00 87.88 85 LEU A N 1
ATOM 670 C CA . LEU A 1 85 ? 6.254 4.962 -8.926 1.00 87.88 85 LEU A CA 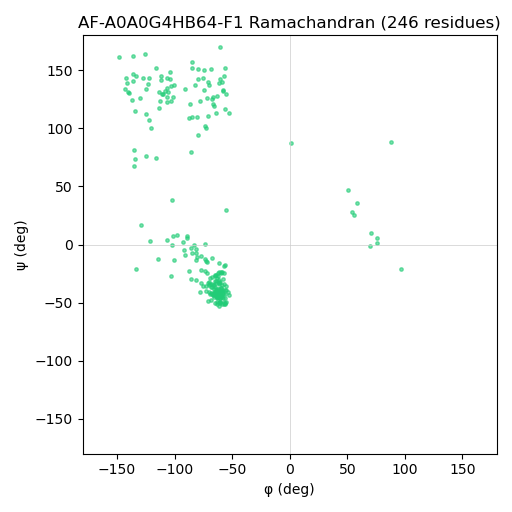1
ATOM 671 C C . LEU A 1 85 ? 5.248 4.446 -9.948 1.00 87.88 85 LEU A C 1
ATOM 673 O O . LEU A 1 85 ? 5.001 5.110 -10.949 1.00 87.88 85 LEU A O 1
ATOM 677 N N . PHE A 1 86 ? 4.631 3.293 -9.677 1.00 89.75 86 PHE A N 1
ATOM 678 C CA . PHE A 1 86 ? 3.590 2.749 -10.542 1.00 89.75 86 PHE A CA 1
ATOM 679 C C . PHE A 1 86 ? 2.431 3.732 -10.720 1.00 89.75 86 PHE A C 1
ATOM 681 O O . PHE A 1 86 ? 2.060 4.036 -11.852 1.00 89.75 86 PHE A O 1
ATOM 688 N N . SER A 1 87 ? 1.889 4.263 -9.619 1.00 86.38 87 SER A N 1
ATOM 689 C CA . SER A 1 87 ? 0.781 5.218 -9.675 1.00 86.38 87 SER A CA 1
ATOM 690 C C . SER A 1 87 ? 1.161 6.460 -10.477 1.00 86.38 87 SER A C 1
ATOM 692 O O . SER A 1 87 ? 0.389 6.888 -11.333 1.00 86.38 87 SER A O 1
ATOM 694 N N . HIS A 1 88 ? 2.348 7.018 -10.236 1.00 85.94 88 HIS A N 1
ATOM 695 C CA . HIS A 1 88 ? 2.817 8.221 -10.920 1.00 85.94 88 HIS A CA 1
ATOM 696 C C . HIS A 1 88 ? 3.021 7.989 -12.420 1.00 85.94 88 HIS A C 1
ATOM 698 O O . HIS A 1 88 ? 2.461 8.711 -13.241 1.00 85.94 88 HIS A O 1
ATOM 704 N N . LEU A 1 89 ? 3.751 6.934 -12.788 1.00 89.00 89 LEU A N 1
ATOM 705 C CA . LEU A 1 89 ? 4.093 6.615 -14.179 1.00 89.00 89 LEU A CA 1
ATOM 706 C C . LEU A 1 89 ? 2.891 6.110 -14.988 1.00 89.00 89 LEU A C 1
ATOM 708 O O . LEU A 1 89 ? 2.854 6.260 -16.210 1.00 89.00 89 LEU A O 1
ATOM 712 N N . SER A 1 90 ? 1.876 5.552 -14.320 1.00 89.19 90 SER A N 1
ATOM 713 C CA . SER A 1 90 ? 0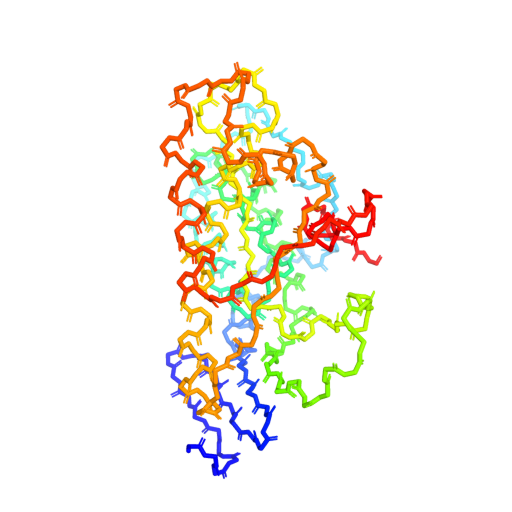.634 5.138 -14.981 1.00 89.19 90 SER A CA 1
ATOM 714 C C . SER A 1 90 ? -0.148 6.310 -15.578 1.00 89.19 90 SER A C 1
ATOM 716 O O . SER A 1 90 ? -0.844 6.117 -16.579 1.00 89.19 90 SER A O 1
ATOM 718 N N . CYS A 1 91 ? 0.017 7.523 -15.034 1.00 85.75 91 CYS A N 1
ATOM 719 C CA . CYS A 1 91 ? -0.591 8.741 -15.574 1.00 85.75 91 CYS A CA 1
ATOM 720 C C . CYS A 1 91 ? -0.093 9.061 -16.991 1.00 85.75 91 CYS A C 1
ATOM 722 O O . CYS A 1 91 ? -0.831 9.648 -17.776 1.00 85.75 91 CYS A O 1
ATOM 724 N N . SER A 1 92 ? 1.118 8.627 -17.349 1.00 85.25 92 SER A N 1
ATOM 725 C CA . SER A 1 92 ? 1.711 8.869 -18.669 1.00 85.25 92 SER A CA 1
ATOM 726 C C . SER A 1 92 ? 1.249 7.873 -19.741 1.00 85.25 92 SER A C 1
ATOM 728 O O . SER A 1 92 ? 1.650 7.988 -20.893 1.00 85.25 92 SER A O 1
ATOM 730 N N . ASN A 1 93 ? 0.383 6.902 -19.419 1.00 86.00 93 ASN A N 1
ATOM 731 C CA . ASN A 1 93 ? -0.123 5.932 -20.407 1.00 86.00 93 ASN A CA 1
ATOM 732 C C . ASN A 1 93 ? -0.939 6.575 -21.541 1.00 86.00 93 ASN A C 1
ATOM 734 O O . ASN A 1 93 ? -1.008 6.020 -22.642 1.00 86.00 93 ASN A O 1
ATOM 738 N N . THR A 1 94 ? -1.599 7.703 -21.266 1.00 82.38 94 THR A N 1
ATOM 739 C CA . THR A 1 94 ? -2.395 8.442 -22.257 1.00 82.38 94 THR A CA 1
ATOM 740 C C . THR A 1 94 ? -1.561 9.452 -23.041 1.00 82.38 94 THR A C 1
ATOM 742 O O . THR A 1 94 ? -1.926 9.780 -24.164 1.00 82.38 94 THR A O 1
ATOM 745 N N . HIS A 1 95 ? -0.433 9.895 -22.482 1.00 86.75 95 HIS A N 1
ATOM 746 C CA . HIS A 1 95 ? 0.480 10.877 -23.072 1.00 86.75 95 HIS A CA 1
ATOM 747 C C . HIS A 1 95 ? 1.938 10.406 -22.920 1.00 86.75 95 HIS A C 1
ATOM 749 O O . HIS A 1 95 ? 2.694 10.984 -22.137 1.00 86.75 95 HIS A O 1
ATOM 755 N N . PRO A 1 96 ? 2.324 9.314 -23.609 1.00 88.81 96 PRO A N 1
ATOM 756 C CA . PRO A 1 96 ? 3.674 8.771 -23.525 1.00 88.81 96 PRO A CA 1
ATOM 757 C C . PRO A 1 96 ? 4.688 9.720 -24.169 1.00 88.81 96 PRO A C 1
ATOM 759 O O . PRO A 1 96 ? 4.375 10.446 -25.106 1.00 88.81 96 PRO A O 1
ATOM 762 N N . SER A 1 97 ? 5.917 9.678 -23.676 1.00 90.06 97 SER A N 1
ATOM 763 C CA . SER A 1 97 ? 7.065 10.461 -24.143 1.00 90.06 97 SER A CA 1
ATOM 764 C C . SER A 1 97 ? 8.362 9.669 -23.944 1.00 90.06 97 SER A C 1
ATOM 766 O O . SER A 1 97 ? 8.393 8.790 -23.070 1.00 90.06 97 SER A O 1
ATOM 768 N N . PRO A 1 98 ? 9.464 10.023 -24.628 1.00 89.69 98 PRO A N 1
ATOM 769 C CA . PRO A 1 98 ? 10.760 9.379 -24.410 1.00 89.69 98 PRO A CA 1
ATOM 770 C C . PRO A 1 98 ? 11.216 9.423 -22.944 1.00 89.69 98 PRO A C 1
ATOM 772 O O . PRO A 1 98 ? 11.727 8.440 -22.412 1.00 89.69 98 PRO A O 1
ATOM 775 N N . VAL A 1 99 ? 10.970 10.543 -22.255 1.00 88.94 99 VAL A N 1
ATOM 776 C CA . VAL A 1 99 ? 11.338 10.715 -20.840 1.00 88.94 99 VAL A CA 1
ATOM 777 C C . VAL A 1 99 ? 10.497 9.815 -19.934 1.00 88.94 99 VAL A C 1
ATOM 779 O O . VAL A 1 99 ? 11.036 9.195 -19.021 1.00 88.94 99 VAL A O 1
ATOM 782 N N . SER A 1 100 ? 9.191 9.698 -20.190 1.00 89.25 100 SER A N 1
ATOM 783 C CA . SER A 1 100 ? 8.305 8.839 -19.391 1.00 89.25 100 SER A CA 1
ATOM 784 C C . SER A 1 100 ? 8.597 7.348 -19.584 1.00 89.25 100 SER A C 1
ATOM 786 O O . SER A 1 100 ? 8.560 6.590 -18.609 1.00 89.25 100 SER A O 1
ATOM 788 N N . VAL A 1 101 ? 8.958 6.942 -20.808 1.00 91.50 101 VAL A N 1
ATOM 789 C CA . VAL A 1 101 ? 9.398 5.574 -21.105 1.00 91.50 101 VAL A CA 1
ATOM 790 C C . VAL A 1 101 ? 10.681 5.284 -20.346 1.00 91.50 101 VAL A C 1
ATOM 792 O O . VAL A 1 101 ? 10.708 4.336 -19.563 1.00 91.50 101 VAL A O 1
ATOM 795 N N . LEU A 1 102 ? 11.684 6.158 -20.464 1.00 91.62 102 LEU A N 1
ATOM 796 C CA . LEU A 1 102 ? 12.949 6.018 -19.745 1.00 91.62 102 LEU A CA 1
ATOM 797 C C . LEU A 1 102 ? 12.746 5.979 -18.223 1.00 91.62 102 LEU A C 1
ATOM 799 O O . LEU A 1 102 ? 13.351 5.156 -17.541 1.00 91.62 102 LEU A O 1
ATOM 803 N N . ALA A 1 103 ? 11.877 6.827 -17.667 1.00 91.56 103 ALA A N 1
ATOM 804 C CA . ALA A 1 103 ? 11.551 6.810 -16.241 1.00 91.56 103 ALA A CA 1
ATOM 805 C C . ALA A 1 103 ? 10.909 5.478 -15.815 1.00 91.56 103 ALA A C 1
ATOM 807 O O . ALA A 1 103 ? 11.225 4.943 -14.750 1.00 91.56 103 ALA A O 1
ATOM 808 N N . THR A 1 104 ? 10.053 4.906 -16.665 1.00 92.00 104 THR A N 1
ATOM 809 C CA . THR A 1 104 ? 9.425 3.604 -16.411 1.00 92.00 104 THR A CA 1
ATOM 810 C C . THR A 1 104 ? 10.430 2.459 -16.512 1.00 92.00 104 THR A C 1
ATOM 812 O O . THR A 1 104 ? 10.433 1.572 -15.659 1.00 92.00 104 THR A O 1
ATOM 815 N N . GLU A 1 105 ? 11.337 2.493 -17.486 1.00 93.50 105 GLU A N 1
ATOM 816 C CA . GLU A 1 105 ? 12.435 1.528 -17.584 1.00 93.50 105 GLU A CA 1
ATOM 817 C C . GLU A 1 105 ? 13.381 1.610 -16.379 1.00 93.50 105 GLU A C 1
ATOM 819 O O . GLU A 1 105 ? 13.743 0.578 -15.810 1.00 93.50 105 GLU A O 1
ATOM 824 N N . LYS A 1 106 ? 13.732 2.824 -15.931 1.00 93.31 106 LYS A N 1
ATOM 825 C CA . LYS A 1 106 ? 14.524 3.032 -14.709 1.00 93.31 106 LYS A CA 1
ATOM 826 C C . LYS A 1 106 ? 13.820 2.463 -13.480 1.00 93.31 106 LYS A C 1
ATOM 828 O O . LYS A 1 106 ? 14.473 1.866 -12.627 1.00 93.31 106 LYS A O 1
ATOM 833 N N . ALA A 1 107 ? 12.495 2.607 -13.385 1.00 92.00 107 ALA A N 1
ATOM 834 C CA . ALA A 1 107 ? 11.713 2.018 -12.299 1.00 92.00 107 ALA A CA 1
ATOM 835 C C . ALA A 1 107 ? 11.744 0.479 -12.335 1.00 92.00 107 ALA A C 1
ATOM 837 O O . ALA A 1 107 ? 11.911 -0.147 -11.289 1.00 92.00 107 ALA A O 1
ATOM 838 N N . LEU A 1 108 ? 11.648 -0.136 -13.521 1.00 92.44 108 LEU A N 1
ATOM 839 C CA . LEU A 1 108 ? 11.784 -1.590 -13.690 1.00 92.44 108 LEU A CA 1
ATOM 840 C C . LEU A 1 108 ? 13.191 -2.082 -13.330 1.00 92.44 108 LEU A C 1
ATOM 842 O O . LEU A 1 108 ? 13.334 -3.092 -12.641 1.00 92.44 108 LEU A O 1
ATOM 846 N N . TRP A 1 109 ? 14.231 -1.357 -13.749 1.00 93.38 109 TRP A N 1
ATOM 847 C CA . TRP A 1 109 ? 15.608 -1.673 -13.377 1.00 93.38 109 TRP A CA 1
ATOM 848 C C . TRP A 1 109 ? 15.829 -1.558 -11.869 1.00 93.38 109 TRP A C 1
ATOM 850 O O . TRP A 1 109 ? 16.380 -2.470 -11.253 1.00 93.38 109 TRP A O 1
ATOM 860 N N . HIS A 1 110 ? 15.344 -0.477 -11.257 1.00 91.38 110 HIS A N 1
ATOM 861 C CA . HIS A 1 110 ? 15.391 -0.305 -9.811 1.00 91.38 110 HIS A CA 1
ATOM 862 C C . HIS A 1 110 ? 14.709 -1.480 -9.104 1.00 91.38 110 HIS A C 1
ATOM 864 O O . HIS A 1 110 ? 15.312 -2.074 -8.217 1.00 91.38 110 HIS A O 1
ATOM 870 N N . ALA A 1 111 ? 13.525 -1.887 -9.571 1.00 90.50 111 ALA A N 1
ATOM 871 C CA . ALA A 1 111 ? 12.794 -3.025 -9.025 1.00 90.50 111 ALA A CA 1
ATOM 872 C C . ALA A 1 111 ? 13.543 -4.360 -9.136 1.00 90.50 111 ALA A C 1
ATOM 874 O O . ALA A 1 111 ? 13.361 -5.230 -8.287 1.00 90.50 111 ALA A O 1
ATOM 875 N N . LYS A 1 112 ? 14.375 -4.537 -10.173 1.00 90.75 112 LYS A N 1
ATOM 876 C CA . LYS A 1 112 ? 15.279 -5.690 -10.306 1.00 90.75 112 LYS A CA 1
ATOM 877 C C . LYS A 1 112 ? 16.390 -5.645 -9.268 1.00 90.75 112 LYS A C 1
ATOM 879 O O . LYS A 1 112 ? 16.657 -6.654 -8.625 1.00 90.75 112 LYS A O 1
ATOM 884 N N . VAL A 1 113 ? 17.040 -4.494 -9.115 1.00 89.75 113 VAL A N 1
ATOM 885 C CA . VAL A 1 113 ? 18.175 -4.325 -8.195 1.00 89.75 113 VAL A CA 1
ATOM 886 C C . VAL A 1 113 ? 17.735 -4.440 -6.734 1.00 89.75 113 VAL A C 1
ATOM 888 O O . VAL A 1 113 ? 18.478 -4.971 -5.915 1.00 89.75 113 VAL A O 1
ATOM 891 N N . THR A 1 114 ? 16.525 -3.984 -6.406 1.00 87.12 114 THR A N 1
ATOM 892 C CA . THR A 1 114 ? 15.965 -4.026 -5.047 1.00 87.12 114 THR A CA 1
ATOM 893 C C . THR A 1 114 ? 15.032 -5.213 -4.802 1.00 87.12 114 THR A C 1
ATOM 895 O O . THR A 1 114 ? 14.420 -5.297 -3.734 1.00 87.12 114 THR A O 1
ATOM 898 N N . ALA A 1 115 ? 14.950 -6.151 -5.756 1.00 86.25 115 ALA A N 1
ATOM 899 C CA . ALA A 1 115 ? 14.052 -7.295 -5.693 1.00 86.25 115 ALA A CA 1
ATOM 900 C C . ALA A 1 115 ? 14.274 -8.108 -4.415 1.00 86.25 115 ALA A C 1
ATOM 902 O O . ALA A 1 115 ? 15.323 -8.718 -4.202 1.00 86.25 115 ALA A O 1
ATOM 903 N N . LYS A 1 116 ? 13.236 -8.153 -3.583 1.00 85.50 116 LYS A N 1
ATOM 904 C CA . LYS A 1 116 ? 13.163 -9.000 -2.398 1.00 85.50 116 LYS A CA 1
ATOM 905 C C . LYS A 1 116 ? 11.812 -9.715 -2.357 1.00 85.50 116 LYS A C 1
ATOM 907 O O . LYS A 1 116 ? 10.812 -9.115 -2.760 1.00 85.50 116 LYS A O 1
ATOM 912 N N . PRO A 1 117 ? 11.757 -10.968 -1.874 1.00 86.06 117 PRO A N 1
ATOM 913 C CA . PRO A 1 117 ? 10.487 -11.640 -1.641 1.00 86.06 117 PRO A CA 1
ATOM 914 C C . PRO A 1 117 ? 9.638 -10.849 -0.647 1.00 86.06 117 PRO A C 1
ATOM 916 O O . PRO A 1 117 ? 10.156 -10.356 0.361 1.00 86.06 117 PRO A O 1
ATOM 919 N N . LEU A 1 118 ? 8.334 -10.779 -0.903 1.00 86.81 118 LEU A N 1
ATOM 920 C CA . LEU A 1 118 ? 7.378 -10.297 0.081 1.00 86.81 118 LEU A CA 1
ATOM 921 C C . LEU A 1 118 ? 7.332 -11.307 1.227 1.00 86.81 118 LEU A C 1
ATOM 923 O O . LEU A 1 118 ? 7.101 -12.496 1.000 1.00 86.81 118 LEU A O 1
ATOM 927 N N . LYS A 1 119 ? 7.552 -10.825 2.449 1.00 87.56 119 LYS A N 1
ATOM 928 C CA . LYS A 1 119 ? 7.521 -11.646 3.657 1.00 87.56 119 LYS A CA 1
ATOM 929 C C . LYS A 1 119 ? 6.322 -11.262 4.499 1.00 87.56 119 LYS A C 1
ATOM 931 O O . LYS A 1 119 ? 6.128 -10.080 4.780 1.00 87.56 119 LYS A O 1
ATOM 936 N N . LEU A 1 120 ? 5.549 -12.257 4.905 1.00 86.69 120 LEU A N 1
ATOM 937 C CA . LEU A 1 120 ? 4.470 -12.115 5.865 1.00 86.69 120 LEU A CA 1
ATOM 938 C C . LEU A 1 120 ? 4.743 -13.055 7.040 1.00 86.69 120 LEU A C 1
ATOM 940 O O . LEU A 1 120 ? 4.619 -14.269 6.927 1.00 86.69 120 LEU A O 1
ATOM 944 N N . LYS A 1 121 ? 5.135 -12.474 8.164 1.00 84.88 121 LYS A N 1
ATOM 945 C CA . LYS A 1 121 ? 5.482 -13.139 9.413 1.00 84.88 121 LYS A CA 1
ATOM 946 C C . LYS A 1 121 ? 4.343 -13.008 10.412 1.00 84.88 121 LYS A C 1
ATOM 948 O O . LYS A 1 121 ? 3.790 -11.921 10.598 1.00 84.88 121 LYS A O 1
ATOM 953 N N . LYS A 1 122 ? 4.043 -14.104 11.096 1.00 79.69 122 LYS A N 1
ATOM 954 C CA . LYS A 1 122 ? 3.162 -14.155 12.255 1.00 79.69 122 LYS A CA 1
ATOM 955 C C . LYS A 1 122 ? 3.832 -13.378 13.387 1.00 79.69 122 LYS A C 1
ATOM 957 O O . LYS A 1 122 ? 4.934 -13.711 13.810 1.00 79.69 122 LYS A O 1
ATOM 962 N N . ILE A 1 123 ? 3.171 -12.329 13.859 1.00 73.25 123 ILE A N 1
ATOM 963 C CA . ILE A 1 123 ? 3.626 -11.552 15.016 1.00 73.25 123 ILE A CA 1
ATOM 964 C C . ILE A 1 123 ? 3.051 -12.244 16.256 1.00 73.25 123 ILE A C 1
ATOM 966 O O . ILE A 1 123 ? 1.833 -12.260 16.431 1.00 73.25 123 ILE A O 1
ATOM 970 N N . LEU A 1 124 ? 3.916 -12.897 17.039 1.00 61.53 124 LEU A N 1
ATOM 971 C CA . LEU A 1 124 ? 3.523 -13.757 18.164 1.00 61.53 124 LEU A CA 1
ATOM 972 C C . LEU A 1 124 ? 3.317 -12.982 19.473 1.00 61.53 124 LEU A C 1
ATOM 974 O O . LEU A 1 124 ? 2.429 -13.347 20.238 1.00 61.53 124 LEU A O 1
ATOM 978 N N . ASP A 1 125 ? 4.034 -11.874 19.670 1.00 54.97 125 ASP A N 1
ATOM 979 C CA . ASP A 1 125 ? 3.985 -11.100 20.909 1.00 54.97 125 ASP A CA 1
ATOM 980 C C . ASP A 1 125 ? 3.362 -9.723 20.663 1.00 54.97 125 ASP A C 1
ATOM 982 O O . ASP A 1 125 ? 3.868 -8.907 19.893 1.00 54.97 125 ASP A O 1
ATOM 986 N N . GLN A 1 126 ? 2.230 -9.477 21.320 1.00 50.94 126 GLN A N 1
ATOM 987 C CA . GLN A 1 126 ? 1.598 -8.160 21.436 1.00 50.94 126 GLN A CA 1
ATOM 988 C C . GLN A 1 126 ? 1.873 -7.551 22.814 1.00 50.94 126 GLN A C 1
ATOM 990 O O . GLN A 1 126 ? 0.989 -6.936 23.411 1.00 50.94 126 GLN A O 1
ATOM 995 N N . GLU A 1 127 ? 3.078 -7.743 23.345 1.00 43.50 127 GLU A N 1
ATOM 996 C CA . GLU A 1 127 ? 3.533 -6.897 24.439 1.00 43.50 127 GLU A CA 1
ATOM 997 C C . GLU A 1 127 ? 4.033 -5.583 23.836 1.00 43.50 127 GLU A C 1
ATOM 999 O O . GLU A 1 127 ? 5.033 -5.520 23.126 1.00 43.50 127 GLU A O 1
ATOM 1004 N N . GLU A 1 128 ? 3.237 -4.553 24.112 1.00 43.25 128 GLU A N 1
ATOM 1005 C CA . GLU A 1 128 ? 3.389 -3.142 23.763 1.00 43.25 128 GLU A CA 1
ATOM 1006 C C . GLU A 1 128 ? 2.825 -2.703 22.407 1.00 43.25 128 GLU A C 1
ATOM 1008 O O . GLU A 1 128 ? 3.470 -2.567 21.370 1.00 43.25 128 GLU A O 1
ATOM 1013 N N . GLU A 1 129 ? 1.549 -2.345 22.513 1.00 46.56 129 GLU A N 1
ATOM 1014 C CA . GLU A 1 129 ? 0.689 -1.553 21.639 1.00 46.56 129 GLU A CA 1
ATOM 1015 C C . GLU A 1 129 ? 1.228 -0.132 21.308 1.00 46.56 129 GLU A C 1
ATOM 1017 O O . GLU A 1 129 ? 0.433 0.799 21.123 1.00 46.56 129 GLU A O 1
ATOM 1022 N N . GLY A 1 130 ? 2.552 0.056 21.282 1.00 47.41 130 GLY A N 1
ATOM 1023 C CA . GLY A 1 130 ? 3.209 1.363 21.329 1.00 47.41 130 GLY A CA 1
ATOM 1024 C C . GLY A 1 130 ? 4.329 1.599 20.320 1.00 47.41 130 GLY A C 1
ATOM 1025 O O . GLY A 1 130 ? 4.585 2.760 20.018 1.00 47.41 130 GLY A O 1
ATOM 1026 N N . ASP A 1 131 ? 4.954 0.564 19.749 1.00 51.94 131 ASP A N 1
ATOM 1027 C CA . ASP A 1 131 ? 6.143 0.777 18.914 1.00 51.94 131 ASP A CA 1
ATOM 1028 C C . ASP A 1 131 ? 5.925 0.370 17.451 1.00 51.94 131 ASP A C 1
ATOM 1030 O O . ASP A 1 131 ? 6.397 -0.659 16.960 1.00 51.94 131 ASP A O 1
ATOM 1034 N N . LEU A 1 132 ? 5.177 1.212 16.728 1.00 56.12 132 LEU A N 1
ATOM 1035 C CA . LEU A 1 132 ? 5.007 1.110 15.272 1.00 56.12 132 LEU A CA 1
ATOM 1036 C C . LEU A 1 132 ? 6.354 1.128 14.524 1.00 56.12 132 LEU A C 1
ATOM 1038 O O . LEU A 1 132 ? 6.403 0.697 13.369 1.00 56.12 132 LEU A O 1
ATOM 1042 N N . GLU A 1 133 ? 7.440 1.586 15.162 1.00 55.16 133 GLU A N 1
ATOM 1043 C CA . GLU A 1 133 ? 8.792 1.556 14.597 1.00 55.16 133 GLU A CA 1
ATOM 1044 C C . GLU A 1 133 ? 9.410 0.149 14.583 1.00 55.16 133 GLU A C 1
ATOM 1046 O O . GLU A 1 133 ? 10.272 -0.125 13.746 1.00 55.16 133 GLU A O 1
ATOM 1051 N N . ARG A 1 134 ? 8.941 -0.777 15.435 1.00 52.44 134 ARG A N 1
ATOM 1052 C CA . ARG A 1 134 ? 9.407 -2.180 15.461 1.00 52.44 134 ARG A CA 1
ATOM 1053 C C . ARG A 1 134 ? 8.752 -3.055 14.397 1.00 52.44 134 ARG A C 1
ATOM 1055 O O . ARG A 1 134 ? 9.233 -4.160 14.135 1.00 52.44 134 ARG A O 1
ATOM 1062 N N . VAL A 1 135 ? 7.680 -2.583 13.757 1.00 59.03 135 VAL A N 1
ATOM 1063 C CA . VAL A 1 135 ? 7.077 -3.281 12.617 1.00 59.03 135 VAL A CA 1
ATOM 1064 C C . VAL A 1 135 ? 8.008 -3.094 11.419 1.00 59.03 135 VAL A C 1
ATOM 1066 O O . VAL A 1 135 ? 8.033 -2.029 10.800 1.00 59.03 135 VAL A O 1
ATOM 1069 N N . SER A 1 136 ? 8.800 -4.121 11.098 1.00 62.41 136 SER A N 1
ATOM 1070 C CA . SER A 1 136 ? 9.744 -4.086 9.973 1.00 62.41 136 SER A CA 1
ATOM 1071 C C . SER A 1 136 ? 9.025 -3.859 8.635 1.00 62.41 136 SER A C 1
ATOM 1073 O O . SER A 1 136 ? 7.796 -3.829 8.559 1.00 62.41 136 SER A O 1
ATOM 1075 N N . GLU A 1 137 ? 9.760 -3.592 7.549 1.00 66.50 137 GLU A N 1
ATOM 1076 C CA . GLU A 1 137 ? 9.157 -3.527 6.200 1.00 66.50 137 GLU A CA 1
ATOM 1077 C C . GLU A 1 137 ? 8.490 -4.844 5.788 1.00 66.50 137 GLU A C 1
ATOM 1079 O O . GLU A 1 137 ? 7.564 -4.830 4.970 1.00 66.50 137 GLU A O 1
ATOM 1084 N N . ASP A 1 138 ? 8.920 -5.955 6.395 1.00 70.88 138 ASP A N 1
ATOM 1085 C CA . ASP A 1 138 ? 8.201 -7.220 6.320 1.00 70.88 138 ASP A CA 1
ATOM 1086 C C . ASP A 1 138 ? 6.769 -7.006 6.849 1.00 70.88 138 ASP A C 1
ATOM 1088 O O . ASP A 1 138 ? 6.533 -6.213 7.755 1.00 70.88 138 ASP A O 1
ATOM 1092 N N . ASN A 1 139 ? 5.788 -7.694 6.273 1.00 79.94 139 ASN A N 1
ATOM 1093 C CA . ASN A 1 139 ? 4.351 -7.544 6.552 1.00 79.94 139 ASN A CA 1
ATOM 1094 C C . ASN A 1 139 ? 3.681 -6.303 5.941 1.00 79.94 139 ASN A C 1
ATOM 1096 O O . ASN A 1 139 ? 2.467 -6.143 6.087 1.00 79.94 139 ASN A O 1
ATOM 1100 N N . THR A 1 140 ? 4.399 -5.465 5.186 1.00 81.12 140 THR A N 1
ATOM 1101 C CA . THR A 1 140 ? 3.733 -4.498 4.298 1.00 81.12 140 THR A CA 1
ATOM 1102 C C . THR A 1 140 ? 3.138 -5.258 3.117 1.00 81.12 140 THR A C 1
ATOM 1104 O O . THR A 1 140 ? 3.859 -5.625 2.200 1.00 81.12 140 THR A O 1
ATOM 1107 N N . VAL A 1 141 ? 1.831 -5.526 3.142 1.00 78.88 141 VAL A N 1
ATOM 1108 C CA . VAL A 1 141 ? 1.158 -6.383 2.142 1.00 78.88 141 VAL A CA 1
ATOM 1109 C C . VAL A 1 141 ? 0.357 -5.607 1.100 1.00 78.88 141 VAL A C 1
ATOM 1111 O O . VAL A 1 141 ? 0.166 -6.082 -0.016 1.00 78.88 141 VAL A O 1
ATOM 1114 N N . VAL A 1 142 ? -0.129 -4.418 1.454 1.00 80.69 142 VAL A N 1
ATOM 1115 C CA . VAL A 1 142 ? -0.968 -3.586 0.588 1.00 80.69 142 VAL A CA 1
ATOM 1116 C C . VAL A 1 142 ? -0.576 -2.130 0.779 1.00 80.69 142 VAL A C 1
ATOM 1118 O O . VAL A 1 142 ? -0.354 -1.677 1.899 1.00 80.69 142 VAL A O 1
ATOM 1121 N N . TRP A 1 143 ? -0.528 -1.404 -0.333 1.00 79.56 143 TRP A N 1
ATOM 1122 C CA . TRP A 1 143 ? -0.347 0.037 -0.368 1.00 79.56 143 TRP A CA 1
ATOM 1123 C C . TRP A 1 143 ? -1.313 0.649 -1.376 1.00 79.56 143 TRP A C 1
ATOM 1125 O O . TRP A 1 143 ? -1.517 0.098 -2.460 1.00 79.56 143 TRP A O 1
ATOM 1135 N N . ALA A 1 144 ? -1.884 1.803 -1.040 1.00 78.75 144 ALA A N 1
ATOM 1136 C CA . ALA A 1 144 ? -2.748 2.541 -1.943 1.00 78.75 144 ALA A CA 1
ATOM 1137 C C . ALA A 1 144 ? -2.536 4.047 -1.778 1.00 78.75 144 ALA A C 1
ATOM 1139 O O . ALA A 1 144 ? -2.539 4.574 -0.671 1.00 78.75 144 ALA A O 1
ATOM 1140 N N . SER A 1 145 ? -2.406 4.739 -2.908 1.00 77.81 145 SER A N 1
ATOM 1141 C CA . SER A 1 145 ? -2.555 6.188 -2.998 1.00 77.81 145 SER A CA 1
ATOM 1142 C C . SER A 1 145 ? -3.610 6.471 -4.053 1.00 77.81 145 SER A C 1
ATOM 1144 O O . SER A 1 145 ? -3.615 5.852 -5.120 1.00 77.81 145 SER A O 1
ATOM 1146 N N . LYS A 1 146 ? -4.546 7.363 -3.742 1.00 77.00 146 LYS A N 1
ATOM 1147 C CA . LYS A 1 146 ? -5.685 7.647 -4.608 1.00 77.00 146 LYS A CA 1
ATOM 1148 C C . LYS A 1 146 ? -5.916 9.141 -4.672 1.00 77.00 146 LYS A C 1
ATOM 1150 O O . LYS A 1 146 ? -6.140 9.796 -3.658 1.00 77.00 146 LYS A O 1
ATOM 1155 N N . LYS A 1 147 ? -5.914 9.677 -5.890 1.00 75.62 147 LYS A N 1
ATOM 1156 C CA . LYS A 1 147 ? -6.309 11.062 -6.128 1.00 75.62 147 LYS A CA 1
ATOM 1157 C C . LYS A 1 147 ? -7.796 11.213 -5.817 1.00 75.62 147 LYS A C 1
ATOM 1159 O O . LYS A 1 147 ? -8.624 10.489 -6.373 1.00 75.62 147 LYS A O 1
ATOM 1164 N N . CYS A 1 148 ? -8.142 12.178 -4.971 1.00 77.44 148 CYS A N 1
ATOM 1165 C CA . CYS A 1 148 ? -9.539 12.536 -4.780 1.00 77.44 148 CYS A CA 1
ATOM 1166 C C . CYS A 1 148 ? -10.081 13.164 -6.074 1.00 77.44 148 CYS A C 1
ATOM 1168 O O . CYS A 1 148 ? -9.554 14.164 -6.562 1.00 77.44 148 CYS A O 1
ATOM 1170 N N . THR A 1 149 ? -11.117 12.558 -6.657 1.00 77.56 149 THR A N 1
ATOM 1171 C CA . THR A 1 149 ? -11.758 13.036 -7.897 1.00 77.56 149 THR A CA 1
ATOM 1172 C C . THR A 1 149 ? -12.813 14.110 -7.644 1.00 77.56 149 THR A C 1
ATOM 1174 O O . THR A 1 149 ? -13.330 14.702 -8.589 1.00 77.56 149 THR A O 1
ATOM 1177 N N . ARG A 1 150 ? -13.140 14.370 -6.375 1.00 80.12 150 ARG A N 1
ATOM 1178 C CA . ARG A 1 150 ? -14.136 15.353 -5.945 1.00 80.12 150 ARG A CA 1
ATOM 1179 C C . ARG A 1 150 ? -13.437 16.504 -5.230 1.00 80.12 150 ARG A C 1
ATOM 1181 O O . ARG A 1 150 ? -12.464 16.292 -4.512 1.00 80.12 150 ARG A O 1
ATOM 1188 N N . LYS A 1 151 ? -13.948 17.724 -5.403 1.00 83.06 151 LYS A N 1
ATOM 1189 C CA . LYS A 1 151 ? -13.555 18.849 -4.548 1.00 83.06 151 LYS A CA 1
ATOM 1190 C C . LYS A 1 151 ? -14.179 18.628 -3.175 1.00 83.06 151 LYS A C 1
ATOM 1192 O O . LYS A 1 151 ? -15.384 18.410 -3.091 1.00 83.06 151 LYS A O 1
ATOM 1197 N N . LEU A 1 152 ? -13.356 18.654 -2.137 1.00 83.50 152 LEU A N 1
ATOM 1198 C CA . LEU A 1 152 ? -13.791 18.493 -0.753 1.00 83.50 152 LEU A CA 1
ATOM 1199 C C . LEU A 1 152 ? -13.714 19.846 -0.046 1.00 83.50 152 LEU A C 1
ATOM 1201 O O . LEU A 1 152 ? -12.807 20.629 -0.332 1.00 83.50 152 LEU A O 1
ATOM 1205 N N . GLY A 1 153 ? -14.671 20.121 0.844 1.00 79.62 153 GLY A N 1
ATOM 1206 C CA . GLY A 1 153 ? -14.700 21.356 1.631 1.00 79.62 153 GLY A CA 1
ATOM 1207 C C . GLY A 1 153 ? -13.711 21.343 2.797 1.00 79.62 153 GLY A C 1
ATOM 1208 O O . GLY A 1 153 ? -13.292 22.401 3.260 1.00 79.62 153 GLY A O 1
ATOM 1209 N N . SER A 1 154 ? -13.301 20.153 3.247 1.00 84.06 154 SER A N 1
ATOM 1210 C CA . SER A 1 154 ? -12.328 19.962 4.320 1.00 84.06 154 SER A CA 1
ATOM 1211 C C . SER A 1 154 ? -11.306 18.881 3.982 1.00 84.06 154 SER A C 1
ATOM 1213 O O . SER A 1 154 ? -11.624 17.853 3.378 1.00 84.06 154 SER A O 1
ATOM 1215 N N . THR A 1 155 ? -10.081 19.071 4.469 1.00 85.44 155 THR A N 1
ATOM 1216 C CA . THR A 1 155 ? -9.060 18.018 4.519 1.00 85.44 155 THR A CA 1
ATOM 1217 C C . THR A 1 155 ? -9.516 16.836 5.378 1.00 85.44 155 THR A C 1
ATOM 1219 O O . THR A 1 155 ? -9.236 15.698 5.030 1.00 85.44 155 THR A O 1
ATOM 1222 N N . THR A 1 156 ? -10.316 17.068 6.426 1.00 90.19 156 THR A N 1
ATOM 1223 C CA . THR A 1 156 ? -10.848 16.001 7.299 1.00 90.19 156 THR A CA 1
ATOM 1224 C C . THR A 1 156 ? -11.687 14.982 6.527 1.00 90.19 156 THR A C 1
ATOM 1226 O O . THR A 1 156 ? -11.606 13.785 6.781 1.00 90.19 156 THR A O 1
ATOM 1229 N N . THR A 1 157 ? -12.458 15.437 5.540 1.00 90.00 157 THR A N 1
ATOM 1230 C CA . THR A 1 157 ? -13.259 14.555 4.680 1.00 90.00 157 THR A CA 1
ATOM 1231 C C . THR A 1 157 ? -12.377 13.724 3.750 1.00 90.00 157 THR A C 1
ATOM 1233 O O . THR A 1 157 ? -12.697 12.572 3.460 1.00 90.00 157 THR A O 1
ATOM 1236 N N . ALA A 1 158 ? -11.236 14.269 3.316 1.00 89.44 158 ALA A N 1
ATOM 1237 C CA . ALA A 1 158 ? -10.258 13.504 2.546 1.00 89.44 158 ALA A CA 1
ATOM 1238 C C . ALA A 1 158 ? -9.679 12.359 3.391 1.00 89.44 158 ALA A C 1
ATOM 1240 O O . ALA A 1 158 ? -9.618 11.225 2.917 1.00 89.44 158 ALA A O 1
ATOM 1241 N N . GLU A 1 159 ? -9.348 12.643 4.653 1.00 91.75 159 GLU A N 1
ATOM 1242 C CA . GLU A 1 159 ? -8.873 11.645 5.617 1.00 91.75 159 GLU A CA 1
ATOM 1243 C C . GLU A 1 159 ? -9.935 10.575 5.907 1.00 91.75 159 GLU A C 1
ATOM 1245 O O . GLU A 1 159 ? -9.630 9.382 5.915 1.00 91.75 159 GLU A O 1
ATOM 1250 N N . LEU A 1 160 ? -11.207 10.967 6.059 1.00 93.50 160 LEU A N 1
ATOM 1251 C CA . LEU A 1 160 ? -12.315 10.020 6.221 1.00 93.50 160 LEU A CA 1
ATOM 1252 C C . LEU A 1 160 ? -12.431 9.073 5.016 1.00 93.50 160 LEU A C 1
ATOM 1254 O O . LEU A 1 160 ? -12.597 7.864 5.181 1.00 93.50 160 LEU A O 1
ATOM 1258 N N . PHE A 1 161 ? -12.309 9.596 3.794 1.00 92.19 161 PHE A N 1
ATOM 1259 C CA . PHE A 1 161 ? -12.354 8.773 2.582 1.00 92.19 161 PHE A CA 1
ATOM 1260 C C . PHE A 1 161 ? -11.142 7.851 2.458 1.00 92.19 161 PHE A C 1
ATOM 1262 O O . PHE A 1 161 ? -11.294 6.714 2.005 1.00 92.19 161 PHE A O 1
ATOM 1269 N N . ALA A 1 162 ? -9.960 8.314 2.870 1.00 90.50 162 ALA A N 1
ATOM 1270 C CA . ALA A 1 162 ? -8.767 7.481 2.935 1.00 90.50 162 ALA A CA 1
ATOM 1271 C C . ALA A 1 162 ? -8.954 6.331 3.938 1.00 90.50 162 ALA A C 1
ATOM 1273 O O . ALA A 1 162 ? -8.696 5.176 3.596 1.00 90.50 162 ALA A O 1
ATOM 1274 N N . MET A 1 163 ? -9.496 6.616 5.128 1.00 92.94 163 MET A N 1
ATOM 1275 C CA . MET A 1 163 ? -9.816 5.595 6.129 1.00 92.94 163 MET A CA 1
ATOM 1276 C C . MET A 1 163 ? -10.848 4.591 5.609 1.00 92.94 163 MET A C 1
ATOM 1278 O O . MET A 1 163 ? -10.639 3.388 5.738 1.00 92.94 163 MET A O 1
ATOM 1282 N N . ARG A 1 164 ? -11.920 5.056 4.957 1.00 93.81 164 ARG A N 1
ATOM 1283 C CA . ARG A 1 164 ? -12.927 4.188 4.327 1.00 93.81 164 ARG A CA 1
ATOM 1284 C C . ARG A 1 164 ? -12.315 3.221 3.323 1.00 93.81 164 ARG A C 1
ATOM 1286 O O . ARG A 1 164 ? -12.600 2.025 3.356 1.00 93.81 164 ARG A O 1
ATOM 1293 N N . ASP A 1 165 ? -11.515 3.743 2.398 1.00 91.56 165 ASP A N 1
ATOM 1294 C CA . ASP A 1 165 ? -10.885 2.924 1.365 1.00 91.56 165 ASP A CA 1
ATOM 1295 C C . ASP A 1 165 ? -9.872 1.943 2.002 1.00 91.56 165 ASP A C 1
ATOM 1297 O O . ASP A 1 165 ? -9.792 0.790 1.576 1.00 91.56 165 ASP A O 1
ATOM 1301 N N . GLY A 1 166 ? -9.178 2.351 3.072 1.00 91.75 166 GLY A N 1
ATOM 1302 C CA . GLY A 1 166 ? -8.296 1.491 3.867 1.00 91.75 166 GLY A CA 1
ATOM 1303 C C . GLY A 1 166 ? -9.028 0.344 4.568 1.00 91.75 166 GLY A C 1
ATOM 1304 O O . GLY A 1 166 ? -8.644 -0.812 4.413 1.00 91.75 166 GLY A O 1
ATOM 1305 N N . VAL A 1 167 ? -10.122 0.634 5.277 1.00 92.88 167 VAL A N 1
ATOM 1306 C CA . VAL A 1 167 ? -10.925 -0.372 5.995 1.00 92.88 167 VAL A CA 1
ATOM 1307 C C . VAL A 1 167 ? -11.504 -1.419 5.035 1.00 92.88 167 VAL A C 1
ATOM 1309 O O . VAL A 1 167 ? -11.411 -2.616 5.308 1.00 92.88 167 VAL A O 1
ATOM 1312 N N . LYS A 1 168 ? -11.981 -1.000 3.854 1.00 92.31 168 LYS A N 1
ATOM 1313 C CA . LYS A 1 168 ? -12.428 -1.921 2.790 1.00 92.31 168 LYS A CA 1
ATOM 1314 C C . LYS A 1 168 ? -11.342 -2.913 2.375 1.00 92.31 168 LYS A C 1
ATOM 1316 O O . LYS A 1 168 ? -11.618 -4.095 2.167 1.00 92.31 168 LYS A O 1
ATOM 1321 N N . LEU A 1 169 ? -10.101 -2.444 2.243 1.00 90.12 169 LEU A N 1
ATOM 1322 C CA . LEU A 1 169 ? -8.964 -3.299 1.896 1.00 90.12 169 LEU A CA 1
ATOM 1323 C C . LEU A 1 169 ? -8.575 -4.231 3.054 1.00 90.12 169 LEU A C 1
ATOM 1325 O O . LEU A 1 169 ? -8.186 -5.377 2.804 1.00 90.12 169 LEU A O 1
ATOM 1329 N N . SER A 1 170 ? -8.735 -3.789 4.305 1.00 91.38 170 SER A N 1
ATOM 1330 C CA . SER A 1 170 ? -8.367 -4.561 5.496 1.00 91.38 170 SER A CA 1
ATOM 1331 C C . SER A 1 170 ? -9.087 -5.900 5.603 1.00 91.38 170 SER A C 1
ATOM 1333 O O . SER A 1 170 ? -8.459 -6.872 6.013 1.00 91.38 170 SER A O 1
ATOM 1335 N N . PHE A 1 171 ? -10.347 -6.016 5.169 1.00 91.69 171 PHE A N 1
ATOM 1336 C CA . PHE A 1 171 ? -11.067 -7.300 5.199 1.00 91.69 171 PHE A CA 1
ATOM 1337 C C . PHE A 1 171 ? -10.385 -8.396 4.379 1.00 91.69 171 PHE A C 1
ATOM 1339 O O . PHE A 1 171 ? -10.369 -9.562 4.778 1.00 91.69 171 PHE A O 1
ATOM 1346 N N . SER A 1 172 ? -9.804 -8.042 3.230 1.00 90.62 172 SER A N 1
ATOM 1347 C CA . SER A 1 172 ? -9.105 -9.019 2.388 1.00 90.62 172 SER A CA 1
ATOM 1348 C C . SER A 1 172 ? -7.860 -9.551 3.095 1.00 90.62 172 SER A C 1
ATOM 1350 O O . SER A 1 172 ? -7.617 -10.758 3.103 1.00 90.62 172 SER A O 1
ATOM 1352 N N . VAL A 1 173 ? -7.110 -8.659 3.748 1.00 89.50 173 VAL A N 1
ATOM 1353 C CA . VAL A 1 173 ? -5.909 -9.009 4.520 1.00 89.50 173 VAL A CA 1
ATOM 1354 C C . VAL A 1 173 ? -6.274 -9.786 5.785 1.00 89.50 173 VAL A C 1
ATOM 1356 O O . VAL A 1 173 ? -5.653 -10.804 6.076 1.00 89.50 173 VAL A O 1
ATOM 1359 N N . PHE A 1 174 ? -7.322 -9.370 6.495 1.00 90.81 174 PHE A N 1
ATOM 1360 C CA . PHE A 1 174 ? -7.854 -10.062 7.666 1.00 90.81 174 PHE A CA 1
ATOM 1361 C C . PHE A 1 174 ? -8.221 -11.512 7.336 1.00 90.81 174 PHE A C 1
ATOM 1363 O O . PHE A 1 174 ? -7.778 -12.444 8.005 1.00 90.81 174 PHE A O 1
ATOM 1370 N N . ASN A 1 175 ? -8.980 -11.713 6.256 1.00 91.50 175 ASN A N 1
ATOM 1371 C CA . ASN A 1 175 ? -9.391 -13.042 5.814 1.00 91.50 175 ASN A CA 1
ATOM 1372 C C . ASN A 1 175 ? -8.211 -13.890 5.331 1.00 91.50 175 ASN A C 1
ATOM 1374 O O . ASN A 1 175 ? -8.209 -15.102 5.550 1.00 91.50 175 ASN A O 1
ATOM 1378 N N . LEU A 1 176 ? -7.209 -13.275 4.693 1.00 88.69 176 LEU A N 1
ATOM 1379 C CA . LEU A 1 176 ? -5.969 -13.954 4.325 1.00 88.69 176 LEU A CA 1
ATOM 1380 C C . LEU A 1 176 ? -5.242 -14.453 5.577 1.00 88.69 176 LEU A C 1
ATOM 1382 O O . LEU A 1 176 ? -4.974 -15.644 5.679 1.00 88.69 176 LEU A O 1
ATOM 1386 N N . ILE A 1 177 ? -4.996 -13.575 6.550 1.00 87.88 177 ILE A N 1
ATOM 1387 C CA . ILE A 1 177 ? -4.325 -13.918 7.810 1.00 87.88 177 ILE A CA 1
ATOM 1388 C C . ILE A 1 177 ? -5.080 -15.027 8.553 1.00 87.88 177 ILE A C 1
ATOM 1390 O O . ILE A 1 177 ? -4.475 -16.018 8.968 1.00 87.88 177 ILE A O 1
ATOM 1394 N N . LYS A 1 178 ? -6.409 -14.905 8.646 1.00 88.69 178 LYS A N 1
ATOM 1395 C CA . LYS A 1 178 ? -7.270 -15.919 9.261 1.00 88.69 178 LYS A CA 1
ATOM 1396 C C . LYS A 1 178 ? -7.135 -17.282 8.591 1.00 88.69 178 LYS A C 1
ATOM 1398 O O . LYS A 1 178 ? -7.123 -18.292 9.281 1.00 88.69 178 LYS A O 1
ATOM 1403 N N . LYS A 1 179 ? -7.019 -17.330 7.263 1.00 88.25 179 LYS A N 1
ATOM 1404 C CA . LYS A 1 179 ? -6.815 -18.584 6.522 1.00 88.25 179 LYS A CA 1
ATOM 1405 C C . LYS A 1 179 ? -5.391 -19.124 6.634 1.00 88.25 179 LYS A C 1
ATOM 1407 O O . LYS A 1 179 ? -5.220 -20.335 6.643 1.00 88.25 179 LYS A O 1
ATOM 1412 N N . LEU A 1 180 ? -4.386 -18.250 6.680 1.00 84.94 180 LEU A N 1
ATOM 1413 C CA . LEU A 1 180 ? -2.978 -18.655 6.722 1.00 84.94 180 LEU A CA 1
ATOM 1414 C C . LEU A 1 180 ? -2.579 -19.243 8.076 1.00 84.94 180 LEU A C 1
ATOM 1416 O O . LEU A 1 180 ? -1.820 -20.207 8.113 1.00 84.94 180 LEU A O 1
ATOM 1420 N N . TRP A 1 181 ? -3.068 -18.660 9.171 1.00 85.50 181 TRP A N 1
ATOM 1421 C CA . TRP A 1 181 ? -2.629 -19.018 10.524 1.00 85.50 181 TRP A CA 1
ATOM 1422 C C . TRP A 1 181 ? -3.754 -19.500 11.440 1.00 85.50 181 TRP A C 1
ATOM 1424 O O . TRP A 1 181 ? -3.489 -19.738 12.612 1.00 85.50 181 TRP A O 1
ATOM 1434 N N . GLU A 1 182 ? -4.988 -19.609 10.940 1.00 86.19 182 GLU A N 1
ATOM 1435 C CA . GLU A 1 182 ? -6.167 -20.056 11.706 1.00 86.19 182 GLU A CA 1
ATOM 1436 C C . GLU A 1 182 ? -6.433 -19.227 12.980 1.00 86.19 182 GLU A C 1
ATOM 1438 O O . GLU A 1 182 ? -7.078 -19.681 13.923 1.00 86.19 182 GLU A O 1
ATOM 1443 N N . VAL A 1 183 ? -5.974 -17.970 12.997 1.00 85.19 183 VAL A N 1
ATOM 1444 C CA . VAL A 1 183 ? -6.171 -17.018 14.101 1.00 85.19 183 VAL A CA 1
ATOM 1445 C C . VAL A 1 183 ? -7.007 -15.825 13.662 1.00 85.19 183 VAL A C 1
ATOM 1447 O O . VAL A 1 183 ? -6.973 -15.411 12.506 1.00 85.19 183 VAL A O 1
ATOM 1450 N N . PHE A 1 184 ? -7.727 -15.223 14.605 1.00 85.00 184 PHE A N 1
ATOM 1451 C CA . PHE A 1 184 ? -8.366 -13.927 14.397 1.00 85.00 184 PHE A CA 1
ATOM 1452 C C . PHE A 1 184 ? -7.348 -12.820 14.701 1.00 85.00 184 PHE A C 1
ATOM 1454 O O . PHE A 1 184 ? -6.967 -12.662 15.864 1.00 85.00 184 PHE A O 1
ATOM 1461 N N . PRO A 1 185 ? -6.855 -12.078 13.693 1.00 85.44 185 PRO A N 1
ATOM 1462 C CA . PRO A 1 185 ? -5.879 -11.030 13.942 1.00 85.44 185 PRO A CA 1
ATOM 1463 C C . PRO A 1 185 ? -6.541 -9.854 14.658 1.00 85.44 185 PRO A C 1
ATOM 1465 O O . PRO A 1 185 ? -7.648 -9.449 14.307 1.00 85.44 185 PRO A O 1
ATOM 1468 N N . LYS A 1 186 ? -5.841 -9.262 15.629 1.00 87.38 186 LYS A N 1
ATOM 1469 C CA . LYS A 1 186 ? -6.253 -7.960 16.165 1.00 87.38 186 LYS A CA 1
ATOM 1470 C C . LYS A 1 186 ? -5.909 -6.878 15.147 1.00 87.38 186 LYS A C 1
ATOM 1472 O O . LYS A 1 186 ? -4.791 -6.856 14.631 1.00 87.38 186 LYS A O 1
ATOM 1477 N N . VAL A 1 187 ? -6.858 -5.990 14.873 1.00 89.31 187 VAL A N 1
ATOM 1478 C CA . VAL A 1 187 ? -6.696 -4.915 13.890 1.00 89.31 187 VAL A CA 1
ATOM 1479 C C . VAL A 1 187 ? -6.440 -3.603 14.624 1.00 89.31 187 VAL A C 1
ATOM 1481 O O . VAL A 1 187 ? -7.240 -3.183 15.453 1.00 89.31 187 VAL A O 1
ATOM 1484 N N . LEU A 1 188 ? -5.326 -2.947 14.307 1.00 89.56 188 LEU A N 1
ATOM 1485 C CA . LEU A 1 188 ? -5.009 -1.598 14.770 1.00 89.56 188 LEU A CA 1
ATOM 1486 C C . LEU A 1 188 ? -5.022 -0.656 13.567 1.00 89.56 188 LEU A C 1
ATOM 1488 O O . LEU A 1 188 ? -4.293 -0.869 12.599 1.00 89.56 188 LEU A O 1
ATOM 1492 N N . VAL A 1 189 ? -5.838 0.391 13.638 1.00 90.56 189 VAL A N 1
ATOM 1493 C CA . VAL A 1 189 ? -5.897 1.465 12.645 1.00 90.56 189 VAL A CA 1
ATOM 1494 C C . VAL A 1 189 ? -5.287 2.718 13.256 1.00 90.56 189 VAL A C 1
ATOM 1496 O O . VAL A 1 189 ? -5.625 3.095 14.376 1.00 90.56 189 VAL A O 1
ATOM 1499 N N . VAL A 1 190 ? -4.387 3.371 12.524 1.00 90.06 190 VAL A N 1
ATOM 1500 C CA . VAL A 1 190 ? -3.693 4.575 12.993 1.00 90.06 190 VAL A CA 1
ATOM 1501 C C . VAL A 1 190 ? -3.907 5.743 12.041 1.00 90.06 190 VAL A C 1
ATOM 1503 O O . VAL A 1 190 ? -3.859 5.575 10.823 1.00 90.06 190 VAL A O 1
ATOM 1506 N N . SER A 1 191 ? -4.136 6.931 12.593 1.00 90.88 191 SER A N 1
ATOM 1507 C CA . SER A 1 191 ? -4.275 8.178 11.834 1.00 90.88 191 SER A CA 1
ATOM 1508 C C . SER A 1 191 ? -3.624 9.324 12.598 1.00 90.88 191 SER A C 1
ATOM 1510 O O . SER A 1 191 ? -3.706 9.383 13.822 1.00 90.88 191 SER A O 1
ATOM 1512 N N . ASP A 1 192 ? -2.993 10.247 11.884 1.00 90.56 192 ASP A N 1
ATOM 1513 C CA . ASP A 1 192 ? -2.437 11.479 12.443 1.00 90.56 192 ASP A CA 1
ATOM 1514 C C . ASP A 1 192 ? -3.416 12.662 12.399 1.00 90.56 192 ASP A C 1
ATOM 1516 O O . ASP A 1 192 ? -3.172 13.714 12.995 1.00 90.56 192 ASP A O 1
ATOM 1520 N N . SER A 1 193 ? -4.584 12.474 11.781 1.00 91.19 193 SER A N 1
ATOM 1521 C CA . SER A 1 193 ? -5.629 13.490 11.700 1.00 91.19 193 SER A CA 1
ATOM 1522 C C . SER A 1 193 ? -6.446 13.568 12.991 1.00 91.19 193 SER A C 1
ATOM 1524 O O . SER A 1 193 ? -7.450 12.875 13.173 1.00 91.19 193 SER A O 1
ATOM 1526 N N . GLN A 1 194 ? -6.061 14.478 13.889 1.00 91.06 194 GLN A N 1
ATOM 1527 C CA . GLN A 1 194 ? -6.836 14.768 15.102 1.00 91.06 194 GLN A CA 1
ATOM 1528 C C . GLN A 1 194 ? -8.313 15.125 14.811 1.00 91.06 194 GLN A C 1
ATOM 1530 O O . GLN A 1 194 ? -9.189 14.643 15.536 1.00 91.06 194 GLN A O 1
ATOM 1535 N N . PRO A 1 195 ? -8.651 15.917 13.768 1.00 92.38 195 PRO A N 1
ATOM 1536 C CA . PRO A 1 195 ? -10.046 16.183 13.421 1.00 92.38 195 PRO A CA 1
ATOM 1537 C C . PRO A 1 195 ? -10.840 14.917 13.082 1.00 92.38 195 PRO A C 1
ATOM 1539 O O . PRO A 1 195 ? -11.978 14.787 13.535 1.00 92.38 195 PRO A O 1
ATOM 1542 N N . LEU A 1 196 ? -10.243 13.967 12.351 1.00 93.25 196 LEU A N 1
ATOM 1543 C CA . LEU A 1 196 ? -10.884 12.686 12.044 1.00 93.25 196 LEU A CA 1
ATOM 1544 C C . LEU A 1 196 ? -11.104 11.862 13.317 1.00 93.25 196 LEU A C 1
ATOM 1546 O O . LEU A 1 196 ? -12.197 11.342 13.534 1.00 93.25 196 LEU A O 1
ATOM 1550 N N . MET A 1 197 ? -10.107 11.805 14.203 1.00 93.88 197 MET A N 1
ATOM 1551 C CA . MET A 1 197 ? -10.229 11.112 15.491 1.00 93.88 197 MET A CA 1
ATOM 1552 C C . MET A 1 197 ? -11.373 11.682 16.339 1.00 93.88 197 MET A C 1
ATOM 1554 O O . MET A 1 197 ? -12.155 10.931 16.923 1.00 93.88 197 MET A O 1
ATOM 1558 N N . ASN A 1 198 ? -11.538 13.007 16.341 1.00 93.44 198 ASN A N 1
ATOM 1559 C CA . ASN A 1 198 ? -12.655 13.664 17.018 1.00 93.44 198 ASN A CA 1
ATOM 1560 C C . ASN A 1 198 ? -14.011 13.311 16.375 1.00 93.44 198 ASN A C 1
ATOM 1562 O O . ASN A 1 198 ? -15.000 13.138 17.091 1.00 93.44 198 ASN A O 1
ATOM 1566 N N . GLN A 1 199 ? -14.082 13.193 15.043 1.00 94.31 199 GLN A N 1
ATOM 1567 C CA . GLN A 1 199 ? -15.300 12.766 14.338 1.00 94.31 199 GLN A CA 1
ATOM 1568 C C . GLN A 1 199 ? -15.665 11.315 14.663 1.00 94.31 199 GLN A C 1
ATOM 1570 O O . GLN A 1 199 ? -16.828 11.043 14.946 1.00 94.31 199 GLN A O 1
ATOM 1575 N N . LEU A 1 200 ? -14.686 10.406 14.710 1.00 94.31 200 LEU A N 1
ATOM 1576 C CA . LEU A 1 200 ? -14.897 9.008 15.101 1.00 94.31 200 LEU A CA 1
ATOM 1577 C C . LEU A 1 200 ? -15.392 8.896 16.548 1.00 94.31 200 LEU A C 1
ATOM 1579 O O . LEU A 1 200 ? -16.366 8.194 16.814 1.00 94.31 200 LEU A O 1
ATOM 1583 N N . ALA A 1 201 ? -14.772 9.638 17.471 1.00 93.62 201 ALA A N 1
ATOM 1584 C CA . ALA A 1 201 ? -15.156 9.640 18.882 1.00 93.62 201 ALA A CA 1
ATOM 1585 C C . ALA A 1 201 ? -16.555 10.235 19.109 1.00 93.62 201 ALA A C 1
ATOM 1587 O O . ALA A 1 201 ? -17.355 9.686 19.863 1.00 93.62 201 ALA A O 1
ATOM 1588 N N . SER A 1 202 ? -16.869 11.347 18.437 1.00 94.31 202 SER A N 1
ATOM 1589 C CA . SER A 1 202 ? -18.186 11.993 18.530 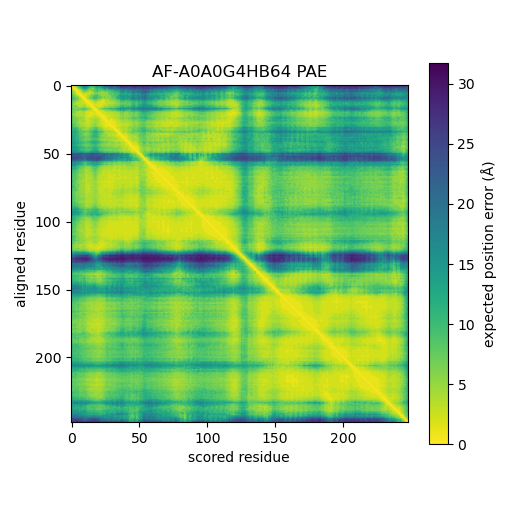1.00 94.31 202 SER A CA 1
ATOM 1590 C C . SER A 1 202 ? -19.259 11.339 17.659 1.00 94.31 202 SER A C 1
ATOM 1592 O O . SER A 1 202 ? -20.433 11.674 17.803 1.00 94.31 202 SER A O 1
ATOM 1594 N N . ARG A 1 203 ? -18.867 10.422 16.764 1.00 94.94 203 ARG A N 1
ATOM 1595 C CA . ARG A 1 203 ? -19.714 9.781 15.746 1.00 94.94 203 ARG A CA 1
ATOM 1596 C C . ARG A 1 203 ? -20.464 10.780 14.854 1.00 94.94 203 ARG A C 1
ATOM 1598 O O . ARG A 1 203 ? -21.552 10.480 14.369 1.00 94.94 203 ARG A O 1
ATOM 1605 N N . GLN A 1 204 ? -19.906 11.977 14.655 1.00 93.00 204 GLN A N 1
ATOM 1606 C CA . GLN A 1 204 ? -20.569 13.068 13.938 1.00 93.00 204 GLN A CA 1
ATOM 1607 C C . GLN A 1 204 ? -19.627 13.858 13.021 1.00 93.00 204 GLN A C 1
ATOM 1609 O O . GLN A 1 204 ? -18.599 14.388 13.452 1.00 93.00 204 GLN A O 1
ATOM 1614 N N . CYS A 1 205 ? -20.049 14.061 11.771 1.00 89.50 205 CYS A N 1
ATOM 1615 C CA . CYS A 1 205 ? -19.423 14.979 10.817 1.00 89.50 205 CYS A CA 1
ATOM 1616 C C . CYS A 1 205 ? -19.967 16.410 10.983 1.00 89.50 205 CYS A C 1
ATOM 1618 O O . CYS A 1 205 ? -20.810 16.863 10.214 1.00 89.50 205 CYS A O 1
ATOM 1620 N N . LYS A 1 206 ? -19.474 17.157 11.981 1.00 83.69 206 LYS A N 1
ATOM 1621 C CA . LYS A 1 206 ? -20.002 18.502 12.311 1.00 83.69 206 LYS A CA 1
ATOM 1622 C C . LYS A 1 206 ? -19.875 19.535 11.184 1.00 83.69 206 LYS A C 1
ATOM 1624 O O . LYS A 1 206 ? -20.791 20.319 10.972 1.00 83.69 206 LYS A O 1
ATOM 1629 N N . SER A 1 207 ? -18.735 19.567 10.493 1.00 82.25 207 SER A N 1
ATOM 1630 C CA . SER A 1 207 ? -18.444 20.569 9.457 1.00 82.25 207 SER A CA 1
ATOM 1631 C C . SER A 1 207 ? -19.077 20.246 8.105 1.00 82.25 207 SER A C 1
ATOM 1633 O O . SER A 1 207 ? -19.420 21.152 7.355 1.00 82.25 207 SER A O 1
ATOM 1635 N N . GLU A 1 208 ? -19.236 18.961 7.787 1.00 85.81 208 GLU A N 1
ATOM 1636 C CA . GLU A 1 208 ? -19.800 18.489 6.519 1.00 85.81 208 GLU A CA 1
ATOM 1637 C C . GLU A 1 208 ? -20.834 17.377 6.786 1.00 85.81 208 GLU A C 1
ATOM 1639 O O . GLU A 1 208 ? -20.558 16.208 6.518 1.00 85.81 208 GLU A O 1
ATOM 1644 N N . PRO A 1 209 ? -22.041 17.707 7.300 1.00 88.69 209 PRO A N 1
ATOM 1645 C CA . PRO A 1 209 ? -23.032 16.706 7.728 1.00 88.69 209 PRO A CA 1
ATOM 1646 C C . PRO A 1 209 ? -23.493 15.749 6.623 1.00 88.69 209 PRO A C 1
ATOM 1648 O O . PRO A 1 209 ? -23.891 14.624 6.895 1.00 88.69 209 PRO A O 1
ATOM 1651 N N . HIS A 1 210 ? -23.402 16.160 5.357 1.00 90.38 210 HIS A N 1
ATOM 1652 C CA . HIS A 1 210 ? -23.725 15.306 4.212 1.00 90.38 210 HIS A CA 1
ATOM 1653 C C . HIS A 1 210 ? -22.743 14.127 4.030 1.00 90.38 210 HIS A C 1
ATOM 1655 O O . HIS A 1 210 ? -23.031 13.218 3.258 1.00 90.38 210 HIS A O 1
ATOM 1661 N N . GLN A 1 211 ? -21.606 14.125 4.739 1.00 92.00 211 GLN A N 1
ATOM 1662 C CA . GLN A 1 211 ? -20.636 13.022 4.782 1.00 92.00 211 GLN A CA 1
ATOM 1663 C C . GLN A 1 211 ? -20.887 12.047 5.946 1.00 92.00 211 GLN A C 1
ATOM 1665 O O . GLN A 1 211 ? -20.144 11.082 6.108 1.00 92.00 211 GLN A O 1
ATOM 1670 N N . GLN A 1 212 ? -21.940 12.259 6.746 1.00 94.50 212 GLN A N 1
ATOM 1671 C CA . GLN A 1 212 ? -22.261 11.430 7.912 1.00 94.50 212 GLN A CA 1
ATOM 1672 C C . GLN A 1 212 ? -22.418 9.940 7.561 1.00 94.50 212 GLN A C 1
ATOM 1674 O O . GLN A 1 212 ? -21.924 9.089 8.293 1.00 94.50 212 GLN A O 1
ATOM 1679 N N . ALA A 1 213 ? -23.024 9.622 6.412 1.00 95.31 213 ALA A N 1
ATOM 1680 C CA . ALA A 1 213 ? -23.187 8.238 5.961 1.00 95.31 213 ALA A CA 1
ATOM 1681 C C . ALA A 1 213 ? -21.839 7.518 5.746 1.00 95.31 213 ALA A C 1
ATOM 1683 O O . ALA A 1 213 ? -21.718 6.322 5.995 1.00 95.31 213 ALA A O 1
ATOM 1684 N N . GLU A 1 214 ? -20.807 8.244 5.309 1.00 94.81 214 GLU A N 1
ATOM 1685 C CA . GLU A 1 214 ? -19.467 7.684 5.102 1.00 94.81 214 GLU A CA 1
ATOM 1686 C C . GLU A 1 214 ? -18.778 7.410 6.448 1.00 94.81 214 GLU A C 1
ATOM 1688 O O . GLU A 1 214 ? -18.094 6.397 6.597 1.00 94.81 214 GLU A O 1
ATOM 1693 N N . LEU A 1 215 ? -19.001 8.268 7.451 1.00 95.94 215 LEU A N 1
ATOM 1694 C CA . LEU A 1 215 ? -18.532 8.048 8.820 1.00 95.94 215 LEU A CA 1
ATOM 1695 C C . LEU A 1 215 ? -19.217 6.844 9.471 1.00 95.94 215 LEU A C 1
ATOM 1697 O O . LEU A 1 215 ? -18.546 6.022 10.089 1.00 95.94 215 LEU A O 1
ATOM 1701 N N . GLU A 1 216 ? -20.534 6.724 9.320 1.00 96.94 216 GLU A N 1
ATOM 170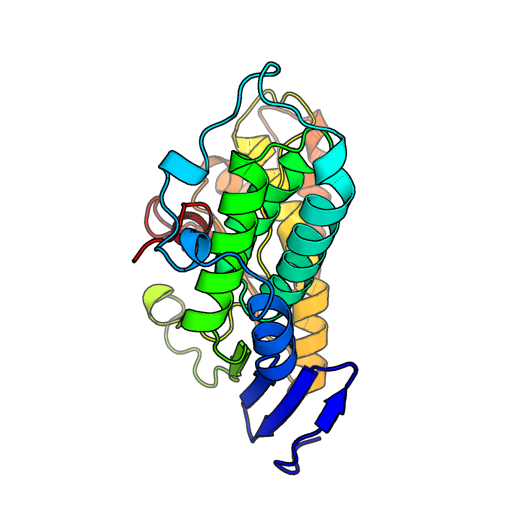2 C CA . GLU A 1 216 ? -21.307 5.592 9.843 1.00 96.94 216 GLU A CA 1
ATOM 1703 C C . GLU A 1 216 ? -20.848 4.271 9.234 1.00 96.94 216 GLU A C 1
ATOM 1705 O O . GLU A 1 216 ? -20.616 3.311 9.970 1.00 96.94 216 GLU A O 1
ATOM 1710 N N . TYR A 1 217 ? -20.617 4.253 7.919 1.00 97.06 217 TYR A N 1
ATOM 1711 C CA . TYR A 1 217 ? 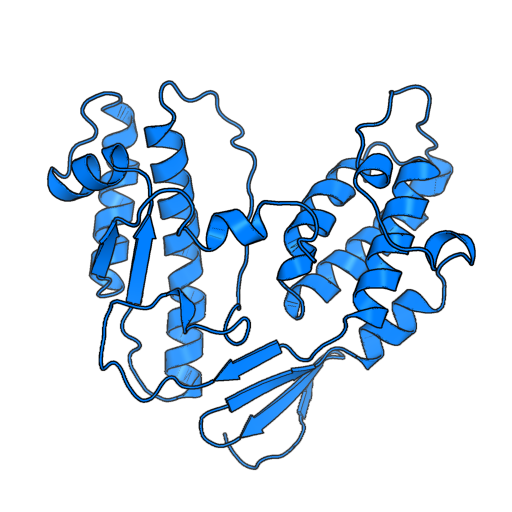-20.022 3.107 7.242 1.00 97.06 217 TYR A CA 1
ATOM 1712 C C . TYR A 1 217 ? -18.653 2.748 7.843 1.00 97.06 217 TYR A C 1
ATOM 1714 O O . TYR A 1 217 ? -18.428 1.601 8.216 1.00 97.06 217 TYR A O 1
ATOM 1722 N N . VAL A 1 218 ? -17.747 3.720 8.006 1.00 96.88 218 VAL A N 1
ATOM 1723 C CA . VAL A 1 218 ? -16.421 3.467 8.602 1.00 96.88 218 VAL A CA 1
ATOM 1724 C C . VAL A 1 218 ? -16.536 2.908 10.022 1.00 96.88 218 VAL A C 1
ATOM 1726 O O . VAL A 1 218 ? -15.841 1.951 10.354 1.00 96.88 218 VAL A O 1
ATOM 1729 N N . LEU A 1 219 ? -17.415 3.466 10.856 1.00 96.94 219 LEU A N 1
ATOM 1730 C CA . LEU A 1 219 ? -17.623 3.001 12.230 1.00 96.94 219 LEU A CA 1
ATOM 1731 C C . LEU A 1 219 ? -18.156 1.566 12.287 1.00 96.94 219 LEU A C 1
ATOM 1733 O O . LEU A 1 219 ? -17.690 0.787 13.119 1.00 96.94 219 LEU A O 1
ATOM 1737 N N . GLN A 1 220 ? -19.104 1.220 11.413 1.00 97.19 220 GLN A N 1
ATOM 1738 C CA . GLN A 1 220 ? -19.640 -0.136 11.317 1.00 97.19 220 GLN A CA 1
ATOM 1739 C C . GLN A 1 220 ? -18.539 -1.130 10.937 1.00 97.19 220 GLN A C 1
ATOM 1741 O O . GLN A 1 220 ? -18.337 -2.129 11.618 1.00 97.19 220 GLN A O 1
ATOM 1746 N N . GLU A 1 221 ? -17.771 -0.822 9.897 1.00 96.38 221 GLU A N 1
ATOM 1747 C CA . GLU A 1 221 ? -16.748 -1.731 9.384 1.00 96.38 221 GLU A CA 1
ATOM 1748 C C . GLU A 1 221 ? -15.568 -1.889 10.361 1.00 96.38 221 GLU A C 1
ATOM 1750 O O . GLU A 1 221 ? -15.003 -2.974 10.493 1.00 96.38 221 GLU A O 1
ATOM 1755 N N . LEU A 1 222 ? -15.211 -0.828 11.098 1.00 95.81 222 LEU A N 1
ATOM 1756 C CA . LEU A 1 222 ? -14.238 -0.910 12.192 1.00 95.81 222 LEU A CA 1
ATOM 1757 C C . LEU A 1 222 ? -14.733 -1.822 13.322 1.00 95.81 222 LEU A C 1
ATOM 1759 O O . LEU A 1 222 ? -13.940 -2.589 13.870 1.00 95.81 222 LEU A O 1
ATOM 1763 N N . ALA A 1 223 ? -16.025 -1.760 13.658 1.00 95.00 223 ALA A N 1
ATOM 1764 C CA . ALA A 1 223 ? -16.624 -2.639 14.657 1.00 95.00 223 ALA A CA 1
ATOM 1765 C C . ALA A 1 223 ? -16.635 -4.103 14.187 1.00 95.00 223 ALA A C 1
ATOM 1767 O O . ALA A 1 223 ? -16.242 -4.983 14.952 1.00 95.00 223 ALA A O 1
ATOM 1768 N N . ASP A 1 224 ? -16.987 -4.352 12.924 1.00 94.50 224 ASP A N 1
ATOM 1769 C CA . ASP A 1 224 ? -17.000 -5.693 12.325 1.00 94.50 224 ASP A CA 1
ATOM 1770 C C . ASP A 1 224 ? -15.594 -6.318 12.253 1.00 94.50 224 ASP A C 1
ATOM 1772 O O . ASP A 1 224 ? -15.433 -7.528 12.424 1.00 94.50 224 ASP A O 1
ATOM 1776 N N . LEU A 1 225 ? -14.555 -5.497 12.059 1.00 93.06 225 LEU A N 1
ATOM 1777 C CA . LEU A 1 225 ? -13.151 -5.924 12.133 1.00 93.06 225 LEU A CA 1
ATOM 1778 C C . LEU A 1 225 ? -12.634 -6.111 13.569 1.00 93.06 225 LEU A C 1
ATOM 1780 O O . LEU A 1 225 ? -11.517 -6.604 13.743 1.00 93.06 225 LEU A O 1
ATOM 1784 N N . GLY A 1 226 ? -13.390 -5.690 14.589 1.00 92.69 226 GLY A N 1
ATOM 1785 C CA . GLY A 1 226 ? -12.902 -5.611 15.968 1.00 92.69 226 GLY A CA 1
ATOM 1786 C C . GLY A 1 226 ? -11.681 -4.695 16.099 1.00 92.69 226 GLY A C 1
ATOM 1787 O O . GLY A 1 226 ? -10.748 -5.008 16.841 1.00 92.69 226 GLY A O 1
ATOM 1788 N N . ALA A 1 227 ? -11.644 -3.615 15.316 1.00 93.25 227 ALA A N 1
ATOM 1789 C CA . ALA A 1 227 ? -10.480 -2.755 15.189 1.00 93.25 227 ALA A CA 1
ATOM 1790 C C . ALA A 1 227 ? -10.379 -1.726 16.323 1.00 93.25 227 ALA A C 1
ATOM 1792 O O . ALA A 1 227 ? -11.348 -1.047 16.666 1.00 93.25 227 ALA A O 1
ATOM 1793 N N . THR A 1 228 ? -9.165 -1.537 16.834 1.00 91.69 228 THR A N 1
ATOM 1794 C CA . THR A 1 228 ? -8.814 -0.403 17.695 1.00 91.69 228 THR A CA 1
ATOM 1795 C C . THR A 1 228 ? -8.306 0.738 16.823 1.00 91.69 228 THR A C 1
ATOM 1797 O O . THR A 1 228 ? -7.462 0.519 15.955 1.00 91.69 228 THR A O 1
ATOM 1800 N N . VAL A 1 229 ? -8.776 1.966 17.056 1.00 91.88 229 VAL A N 1
ATOM 1801 C CA . VAL A 1 229 ? -8.265 3.159 16.361 1.00 91.88 229 VAL A CA 1
ATOM 1802 C C . VAL A 1 229 ? -7.404 3.980 17.315 1.00 91.88 229 VAL A C 1
ATOM 1804 O O . VAL A 1 229 ? -7.861 4.338 18.400 1.00 91.88 229 VAL A O 1
ATOM 1807 N N . LYS A 1 230 ? -6.171 4.306 16.913 1.00 90.56 230 LYS A N 1
ATOM 1808 C CA . LYS A 1 230 ? -5.250 5.155 17.683 1.00 90.56 230 LYS A CA 1
ATOM 1809 C C . LYS A 1 230 ? -4.813 6.377 16.883 1.00 90.56 230 LYS A C 1
ATOM 1811 O O . LYS A 1 230 ? -4.582 6.308 15.678 1.00 90.56 230 LYS A O 1
ATOM 1816 N N . TRP A 1 231 ? -4.672 7.495 17.584 1.00 90.75 231 TRP A N 1
ATOM 1817 C CA . TRP A 1 231 ? -4.025 8.675 17.027 1.00 90.75 231 TRP A CA 1
ATOM 1818 C C . TRP A 1 231 ? -2.502 8.515 17.087 1.00 90.75 231 TRP A C 1
ATOM 1820 O O . TRP A 1 231 ? -1.984 7.977 18.067 1.00 90.75 231 TRP A O 1
ATOM 1830 N N . VAL A 1 232 ? -1.797 8.995 16.063 1.00 86.94 232 VAL A N 1
ATOM 1831 C CA . VAL A 1 232 ? -0.329 9.051 16.027 1.00 86.94 232 VAL A CA 1
ATOM 1832 C C . VAL A 1 232 ? 0.149 10.465 15.683 1.00 86.94 232 VAL A C 1
ATOM 1834 O O . VAL A 1 232 ? -0.478 11.130 14.865 1.00 86.94 232 VAL A O 1
ATOM 1837 N N . PRO A 1 233 ? 1.257 10.958 16.256 1.00 83.25 233 PRO A N 1
ATOM 1838 C CA . PRO A 1 233 ? 1.803 12.258 15.879 1.00 83.25 233 PRO A CA 1
ATOM 1839 C C . PRO A 1 233 ? 2.203 12.328 14.398 1.00 83.25 233 PRO A C 1
ATOM 1841 O O . PRO A 1 233 ? 2.781 11.386 13.846 1.00 83.25 233 PRO A O 1
ATOM 1844 N N . THR A 1 234 ? 1.971 13.481 13.765 1.00 74.25 234 THR A N 1
ATOM 1845 C CA . THR A 1 234 ? 2.433 13.762 12.398 1.00 74.25 234 THR A CA 1
ATOM 1846 C C . THR A 1 234 ? 3.951 13.559 12.299 1.00 74.25 234 THR A C 1
ATOM 1848 O O . THR A 1 234 ? 4.713 14.063 13.123 1.00 74.25 234 THR A O 1
ATOM 1851 N N . GLY A 1 235 ? 4.401 12.790 11.301 1.00 72.50 235 GLY A N 1
ATOM 1852 C CA . GLY A 1 235 ? 5.803 12.374 11.138 1.00 72.50 235 GLY A CA 1
ATOM 1853 C C . GLY A 1 235 ? 6.137 10.982 11.692 1.00 72.50 235 GLY A C 1
ATOM 1854 O O . GLY A 1 235 ? 7.088 10.362 11.213 1.00 72.50 235 GLY A O 1
ATOM 1855 N N . GLN A 1 236 ? 5.329 10.452 12.619 1.00 74.38 236 GLN A N 1
ATOM 1856 C CA . GLN A 1 236 ? 5.377 9.040 13.033 1.00 74.38 236 GLN A CA 1
ATOM 1857 C C . GLN A 1 236 ? 4.427 8.160 12.208 1.00 74.38 236 GLN A C 1
ATOM 1859 O O . GLN A 1 236 ? 4.496 6.933 12.270 1.00 74.38 236 GLN A O 1
ATOM 1864 N N . GLN A 1 237 ? 3.567 8.774 11.390 1.00 78.88 237 GLN A N 1
ATOM 1865 C CA . GLN A 1 237 ? 2.700 8.061 10.465 1.00 78.88 237 GLN A CA 1
ATOM 1866 C C . GLN A 1 237 ? 3.539 7.321 9.415 1.00 78.88 237 GLN A C 1
ATOM 1868 O O . GLN A 1 237 ? 4.204 7.914 8.563 1.00 78.88 237 GLN A O 1
ATOM 1873 N N . ARG A 1 238 ? 3.501 5.987 9.456 1.00 75.56 238 ARG A N 1
ATOM 1874 C CA . ARG A 1 238 ? 4.298 5.140 8.562 1.00 75.56 238 ARG A CA 1
ATOM 1875 C C . ARG A 1 238 ? 3.885 5.305 7.100 1.00 75.56 238 ARG A C 1
ATOM 1877 O O . ARG A 1 238 ? 4.744 5.235 6.219 1.00 75.56 238 ARG A O 1
ATOM 1884 N N . ALA A 1 239 ? 2.606 5.598 6.857 1.00 76.69 239 ALA A N 1
ATOM 1885 C CA . ALA A 1 239 ? 2.105 5.897 5.520 1.00 76.69 239 ALA A CA 1
ATOM 1886 C C . ALA A 1 239 ? 2.849 7.084 4.872 1.00 76.69 239 ALA A C 1
ATOM 1888 O O . ALA A 1 239 ? 3.167 7.033 3.687 1.00 76.69 239 ALA A O 1
ATOM 1889 N N . ASP A 1 240 ? 3.275 8.095 5.637 1.00 73.75 240 ASP A N 1
ATOM 1890 C CA . ASP A 1 240 ? 4.023 9.238 5.088 1.00 73.75 240 ASP A CA 1
ATOM 1891 C C . ASP A 1 240 ? 5.394 8.862 4.521 1.00 73.75 240 ASP A C 1
ATOM 1893 O O . ASP A 1 240 ? 5.945 9.564 3.667 1.00 73.75 240 ASP A O 1
ATOM 1897 N N . ARG A 1 241 ? 6.001 7.773 5.011 1.00 69.06 241 ARG A N 1
ATOM 1898 C CA . ARG A 1 241 ? 7.262 7.265 4.448 1.00 69.06 241 ARG A CA 1
ATOM 1899 C C . ARG A 1 241 ? 7.037 6.682 3.052 1.00 69.06 241 ARG A C 1
ATOM 1901 O O . ARG A 1 241 ? 7.947 6.738 2.236 1.00 69.06 241 ARG A O 1
ATOM 1908 N N . GLN A 1 242 ? 5.834 6.178 2.784 1.00 65.06 242 GLN A N 1
ATOM 1909 C CA . GLN A 1 242 ? 5.467 5.436 1.578 1.00 65.06 242 GLN A CA 1
ATOM 1910 C C . GLN A 1 242 ? 4.712 6.295 0.539 1.00 65.06 242 GLN A C 1
ATOM 1912 O O . GLN A 1 242 ? 4.618 5.907 -0.625 1.00 65.06 242 GLN A O 1
ATOM 1917 N N . THR A 1 243 ? 4.231 7.490 0.906 1.00 63.84 243 THR A N 1
ATOM 1918 C CA . THR A 1 243 ? 3.694 8.498 -0.037 1.00 63.84 243 THR A CA 1
ATOM 1919 C C . THR A 1 243 ? 4.776 9.336 -0.725 1.00 63.84 243 THR A C 1
ATOM 1921 O O . THR A 1 243 ? 4.461 10.119 -1.622 1.00 63.84 243 THR A O 1
ATOM 1924 N N . LYS A 1 244 ? 6.042 9.195 -0.317 1.00 66.06 244 LYS A N 1
ATOM 1925 C CA . LYS A 1 244 ? 7.177 9.986 -0.812 1.00 66.06 244 LYS A CA 1
ATOM 1926 C C . LYS A 1 244 ? 8.026 9.171 -1.788 1.00 66.06 244 LYS A C 1
ATOM 1928 O O . LYS A 1 244 ? 8.125 7.952 -1.668 1.00 66.06 244 LYS A O 1
ATOM 1933 N N . PHE A 1 245 ? 8.637 9.856 -2.757 1.00 61.22 245 PHE A N 1
ATOM 1934 C CA . PHE A 1 245 ? 9.571 9.241 -3.699 1.00 61.22 245 PHE A CA 1
ATOM 1935 C C . PHE A 1 245 ? 10.733 8.589 -2.943 1.00 61.22 245 PHE A C 1
ATOM 1937 O O . PHE A 1 245 ? 11.274 9.211 -2.033 1.00 61.22 245 PHE A O 1
ATOM 1944 N N . LEU A 1 246 ? 11.042 7.339 -3.321 1.00 58.03 246 LEU A N 1
ATOM 1945 C CA . LEU A 1 246 ? 12.132 6.473 -2.848 1.00 58.03 246 LEU A CA 1
ATOM 1946 C C . LEU A 1 246 ? 13.006 7.110 -1.756 1.00 58.03 246 LEU A C 1
ATOM 1948 O O . LEU A 1 246 ? 14.034 7.721 -2.047 1.00 58.03 246 LEU A O 1
ATOM 1952 N N . LYS A 1 247 ? 12.604 6.965 -0.490 1.00 50.84 247 LYS A N 1
ATOM 1953 C CA . LYS A 1 247 ? 13.514 7.249 0.619 1.00 50.84 247 LYS A CA 1
ATOM 1954 C C . LYS A 1 247 ? 14.567 6.144 0.640 1.00 50.84 247 LYS A C 1
ATOM 1956 O O . LYS A 1 247 ? 14.224 4.994 0.908 1.00 50.84 247 LYS A O 1
ATOM 1961 N N . VAL A 1 248 ? 15.801 6.502 0.288 1.00 38.06 248 VAL A N 1
ATOM 1962 C CA . VAL A 1 248 ? 17.003 5.752 0.682 1.00 38.06 248 VAL A CA 1
ATOM 1963 C C . VAL A 1 248 ? 17.162 5.865 2.193 1.00 38.06 248 VAL A C 1
ATOM 1965 O O . VAL A 1 248 ? 16.906 6.978 2.713 1.00 38.06 248 VAL A O 1
#

Solvent-accessible surface area (backbone atoms only — not comparable to full-atom values): 14770 Å² total; per-residue (Å²): 136,69,82,61,54,79,45,78,55,94,73,28,39,38,33,32,42,95,58,34,39,37,39,32,46,65,70,54,42,49,64,65,44,65,78,44,56,82,80,20,73,45,84,75,50,74,79,56,67,56,86,78,62,87,89,55,57,36,77,85,44,33,67,56,36,45,50,46,46,53,52,42,60,56,51,30,70,43,38,46,84,46,41,54,58,41,60,59,57,51,67,35,55,85,57,20,24,74,63,56,39,45,37,43,34,9,51,40,36,48,51,47,78,67,62,58,61,29,40,43,64,64,82,85,76,82,83,68,99,75,54,76,82,72,60,56,81,58,56,67,77,80,75,87,85,78,83,77,90,63,93,68,96,44,71,52,57,54,52,51,51,51,50,42,57,48,56,64,53,44,54,60,53,50,53,48,49,29,68,75,69,75,42,87,72,85,39,77,46,77,45,56,53,62,70,44,54,51,26,65,74,67,72,45,42,83,92,50,59,92,50,34,67,60,53,52,50,41,55,50,54,35,56,76,54,60,43,48,78,44,82,42,60,82,86,69,46,67,65,65,63,58,78,46,80,85,76,127

Organism: NCBI:txid1169474

Sequence (248 aa):
MDNGEMHTYVGMSVRMRDGEMLLDQSVYIMNMAESVSPEAKKTITEKDLLLLTEKDVDPSLQKEQQRNVRALGWVVRTQPSLSFLFSHLSCSNTHPSPVSVLATEKALWHAKVTAKPLKLKKILDQEEEGDLERVSEDNTVVWASKKCTRKLGSTTTAELFAMRDGVKLSFSVFNLIKKLWEVFPKVLVVSDSQPLMNQLASRQCKSEPHQQAELEYVLQELADLGATVKWVPTGQQRADRQTKFLKV

Mean predicted aligned error: 8.44 Å

Secondary structure (DSSP, 8-state):
--S--EEEETTEEEEEETTEEEEE-HHHHHHHTTSS-GGGGSPP-GGGGSPPPGGG--GGGHHHHHHHHHHHHHHTTT-GGGHHHHHHHHGGGSS--HHHHHHHHHHHHHHHHT---EEEE-------TT-GGGS-STT----------S--S-HHHHHHHHHHHHHHHHHHHHHHHHHHHSS-PPEEEEE--HHHHHHHHHT--SS-GGGHHHHHHHHHHHHHTTEEEEE--TTT-HHHHHSSS---

Radius of gyration: 20.39 Å; Cα contacts (8 Å, |Δi|>4): 302; chains: 1; bounding box: 45×50×56 Å